Protein AF-A0A382CME0-F1 (afdb_monomer_lite)

Structure (mmCIF, N/CA/C/O backbone):
data_AF-A0A382CME0-F1
#
_entry.id   AF-A0A382CME0-F1
#
loop_
_atom_site.group_PDB
_atom_site.id
_atom_site.type_symbol
_atom_site.label_atom_id
_atom_site.label_alt_id
_atom_site.label_comp_id
_atom_site.label_asym_id
_atom_site.label_entity_id
_atom_site.label_seq_id
_atom_site.pdbx_PDB_ins_code
_atom_site.Cartn_x
_atom_site.Cartn_y
_atom_site.Cartn_z
_atom_site.occupancy
_atom_site.B_iso_or_equiv
_atom_site.auth_seq_id
_atom_site.auth_comp_id
_atom_site.auth_asym_id
_atom_site.auth_atom_id
_atom_site.pdbx_PDB_model_num
ATOM 1 N N . VAL A 1 1 ? -22.284 -17.629 37.250 1.00 84.31 1 VAL A N 1
ATOM 2 C CA . VAL A 1 1 ? -23.117 -17.947 36.065 1.00 84.31 1 VAL A CA 1
ATOM 3 C C . VAL A 1 1 ? -22.317 -17.574 34.826 1.00 84.31 1 VAL A C 1
ATOM 5 O O . VAL A 1 1 ? -21.677 -16.530 34.859 1.00 84.31 1 VAL A O 1
ATOM 8 N N . THR A 1 2 ? -22.292 -18.431 33.805 1.00 92.31 2 THR A N 1
ATOM 9 C CA . THR A 1 2 ? -21.635 -18.191 32.502 1.00 92.31 2 THR A CA 1
ATOM 10 C C . THR A 1 2 ? -22.686 -18.148 31.391 1.00 92.31 2 THR A C 1
ATOM 12 O O . THR A 1 2 ? -23.831 -18.530 31.635 1.00 92.31 2 THR A O 1
ATOM 15 N N . ASP A 1 3 ? -22.313 -17.759 30.168 1.00 92.69 3 ASP A N 1
ATOM 16 C CA . ASP A 1 3 ? -23.224 -17.777 29.009 1.00 92.69 3 ASP A CA 1
ATOM 17 C C . ASP A 1 3 ? -23.844 -19.161 28.769 1.00 92.69 3 ASP A C 1
ATOM 19 O O . ASP A 1 3 ? -25.028 -19.277 28.460 1.00 92.69 3 ASP A O 1
ATOM 23 N N . THR A 1 4 ? -23.072 -20.232 28.983 1.00 92.31 4 THR A N 1
ATOM 24 C CA . THR A 1 4 ? -23.593 -21.604 28.928 1.00 92.31 4 THR A CA 1
ATOM 25 C C . THR A 1 4 ? -24.630 -21.848 30.022 1.00 92.31 4 THR A C 1
ATOM 27 O O . THR A 1 4 ? -25.698 -22.376 29.733 1.00 92.31 4 THR A O 1
ATOM 30 N N . GLY A 1 5 ? -24.364 -21.408 31.256 1.00 92.81 5 GLY A N 1
ATOM 31 C CA . GLY A 1 5 ? -25.321 -21.533 32.360 1.00 92.81 5 GLY A CA 1
ATOM 32 C C . GLY A 1 5 ? -26.600 -20.709 32.161 1.00 92.81 5 GLY A C 1
ATOM 33 O O . GLY A 1 5 ? -27.658 -21.090 32.654 1.00 92.81 5 GLY A O 1
ATOM 34 N N . LEU A 1 6 ? -26.548 -19.608 31.402 1.00 95.56 6 LEU A N 1
ATOM 35 C CA . LEU A 1 6 ? -27.740 -18.826 31.059 1.00 95.56 6 LEU A CA 1
ATOM 36 C C . LEU A 1 6 ? -28.712 -19.584 30.149 1.00 95.56 6 LEU A C 1
ATOM 38 O O . LEU A 1 6 ? -29.913 -19.352 30.253 1.00 95.56 6 LEU A O 1
ATOM 42 N N . LYS A 1 7 ? -28.227 -20.521 29.322 1.00 93.25 7 LYS A N 1
ATOM 43 C CA . LYS A 1 7 ? -29.098 -21.391 28.511 1.00 93.25 7 LYS A CA 1
ATOM 44 C C . LYS A 1 7 ? -29.994 -22.257 29.386 1.00 93.25 7 LYS A C 1
ATOM 46 O O . LYS A 1 7 ? -31.173 -22.406 29.098 1.00 93.25 7 LYS A O 1
ATOM 51 N N . GLU A 1 8 ? -29.440 -22.796 30.467 1.00 94.12 8 GLU A N 1
ATOM 52 C CA . GLU A 1 8 ? -30.195 -23.607 31.424 1.00 94.12 8 GLU A CA 1
ATOM 53 C C . GLU A 1 8 ? -31.176 -22.738 32.221 1.00 94.12 8 GLU A C 1
ATOM 55 O O . GLU A 1 8 ? -32.337 -23.102 32.390 1.00 94.12 8 GLU A O 1
ATOM 60 N N . LEU A 1 9 ? -30.748 -21.544 32.648 1.00 92.44 9 LEU A N 1
ATOM 61 C CA . LEU A 1 9 ? -31.624 -20.603 33.353 1.00 92.44 9 LEU A CA 1
ATOM 62 C C . LEU A 1 9 ? -32.781 -20.101 32.479 1.00 92.44 9 LEU A C 1
ATOM 64 O O . LEU A 1 9 ? -33.859 -19.831 33.007 1.00 92.44 9 LEU A O 1
ATOM 68 N N . ALA A 1 10 ? -32.593 -19.992 31.161 1.00 91.88 10 ALA A N 1
ATOM 69 C CA . ALA A 1 10 ? -33.636 -19.565 30.226 1.00 91.88 10 ALA A CA 1
ATOM 70 C C . ALA A 1 10 ? -34.830 -20.537 30.160 1.00 91.88 10 ALA A C 1
ATOM 72 O O . ALA A 1 10 ? -35.900 -20.171 29.663 1.00 91.88 10 ALA A O 1
ATOM 73 N N . GLU A 1 11 ? -34.694 -21.754 30.693 1.00 93.75 11 GLU A N 1
ATOM 74 C CA . GLU A 1 11 ? -35.798 -22.708 30.828 1.00 93.75 11 GLU A CA 1
ATOM 75 C C . GLU A 1 11 ? -36.738 -22.392 31.999 1.00 93.75 11 GLU A C 1
ATOM 77 O O . GLU A 1 11 ? -37.867 -22.883 32.042 1.00 93.75 11 GLU A O 1
ATOM 82 N N . LEU A 1 12 ? -36.356 -21.482 32.899 1.00 93.31 12 LEU A N 1
ATOM 83 C CA . LEU A 1 12 ? -37.220 -20.981 33.965 1.00 93.31 12 LEU A CA 1
ATOM 84 C C . LEU A 1 12 ? -38.213 -19.942 33.415 1.00 93.31 12 LEU A C 1
ATOM 86 O O . LEU A 1 12 ? -38.122 -18.751 33.699 1.00 93.31 12 LEU A O 1
ATOM 90 N N . LYS A 1 13 ? -39.206 -20.395 32.637 1.00 88.38 13 LYS A N 1
ATOM 91 C CA . LYS A 1 13 ? -40.174 -19.535 31.913 1.00 88.38 13 LYS A CA 1
ATOM 92 C C . LYS A 1 13 ? -41.041 -18.629 32.805 1.00 88.38 13 LYS A C 1
ATOM 94 O O . LYS A 1 13 ? -41.758 -17.773 32.295 1.00 88.38 13 LYS A O 1
ATOM 99 N N . GLN A 1 14 ? -41.014 -18.836 34.122 1.00 94.31 14 GLN A N 1
ATOM 100 C CA . GLN A 1 14 ? -41.740 -18.031 35.111 1.00 94.31 14 GLN A CA 1
ATOM 101 C C . GLN A 1 14 ? -40.842 -17.041 35.869 1.00 94.31 14 GLN A C 1
ATOM 103 O O . GLN A 1 14 ? -41.303 -16.413 36.814 1.00 94.31 14 GLN A O 1
ATOM 108 N N . LEU A 1 15 ? -39.561 -16.921 35.507 1.00 96.69 15 LEU A N 1
ATOM 109 C CA . LEU A 1 15 ? -38.631 -16.045 36.209 1.00 96.69 15 LEU A CA 1
ATOM 110 C C . LEU A 1 15 ? -38.945 -14.570 35.917 1.00 96.69 15 LEU A C 1
ATOM 112 O O . LEU A 1 15 ? -38.869 -14.125 34.774 1.00 96.69 15 LEU A O 1
ATOM 116 N N . GLU A 1 16 ? -39.264 -13.817 36.968 1.00 97.38 16 GLU A N 1
ATOM 117 C CA . GLU A 1 16 ? -39.581 -12.383 36.885 1.00 97.38 16 GLU A CA 1
ATOM 118 C C . GLU A 1 16 ? -38.391 -11.494 37.273 1.00 97.38 16 GLU A C 1
ATOM 120 O O . GLU A 1 16 ? -38.270 -10.366 36.799 1.00 97.38 16 GLU A O 1
ATOM 125 N N . SER A 1 17 ? -37.468 -12.011 38.092 1.00 97.62 17 SER A N 1
ATOM 126 C CA . SER A 1 17 ? -36.303 -11.271 38.577 1.00 97.62 17 SER A CA 1
ATOM 127 C C . SER A 1 17 ? -35.024 -12.092 38.465 1.00 97.62 17 SER A C 1
ATOM 129 O O . SER A 1 17 ? -34.963 -13.229 38.935 1.00 97.62 17 SER A O 1
ATOM 131 N N . LEU A 1 18 ? -33.991 -11.503 37.859 1.00 97.69 18 LEU A N 1
ATOM 132 C CA . LEU A 1 18 ? -32.687 -12.122 37.657 1.00 97.69 18 LEU A CA 1
ATOM 133 C C . LEU A 1 18 ? -31.565 -11.133 37.978 1.00 97.69 18 LEU A C 1
ATOM 135 O O . LEU A 1 18 ? -31.494 -10.023 37.451 1.00 97.69 18 LEU A O 1
ATOM 139 N N . SER A 1 19 ? -30.642 -11.571 38.828 1.00 97.06 19 SER A N 1
ATOM 140 C CA . SER A 1 19 ? -29.440 -10.830 39.193 1.00 97.06 19 SER A CA 1
ATOM 141 C C . SER A 1 19 ? -28.208 -11.586 38.714 1.00 97.06 19 SER A C 1
ATOM 143 O O . SER A 1 19 ? -27.926 -12.684 39.188 1.00 97.06 19 SER A O 1
ATOM 145 N N . LEU A 1 20 ? -27.449 -10.966 37.813 1.00 96.75 20 LEU A N 1
ATOM 146 C CA . LEU A 1 20 ? -26.198 -11.480 37.252 1.00 96.75 20 LEU A CA 1
ATOM 147 C C . LEU A 1 20 ? -24.999 -10.638 37.699 1.00 96.75 20 LEU A C 1
ATOM 149 O O . LEU A 1 20 ? -23.976 -10.602 37.019 1.00 96.75 20 LEU A O 1
ATOM 153 N N . LYS A 1 21 ? -25.120 -9.951 38.842 1.00 95.25 21 LYS A N 1
ATOM 154 C CA . LYS A 1 21 ? -24.096 -9.024 39.330 1.00 95.25 21 LYS A CA 1
ATOM 155 C C . LYS A 1 21 ? -22.708 -9.668 39.371 1.00 95.25 21 LYS A C 1
ATOM 157 O O . LYS A 1 21 ? -22.565 -10.777 39.881 1.00 95.25 21 LYS A O 1
ATOM 162 N N . TYR A 1 22 ? -21.704 -8.948 38.874 1.00 93.81 22 TYR A N 1
ATOM 163 C CA . TYR A 1 22 ? -20.299 -9.364 38.847 1.00 93.81 22 TYR A CA 1
ATOM 164 C C . TYR A 1 22 ? -20.047 -10.738 38.207 1.00 93.81 22 TYR A C 1
ATOM 166 O O . TYR A 1 22 ? -19.144 -11.466 38.615 1.00 93.81 22 TYR A O 1
ATOM 174 N N . THR A 1 23 ? -20.839 -11.106 37.200 1.00 95.94 23 THR A N 1
ATOM 175 C CA . THR A 1 23 ? -20.585 -12.314 36.406 1.00 95.94 23 THR A CA 1
ATOM 176 C C . THR A 1 23 ? -19.803 -11.996 35.131 1.00 95.94 23 THR A C 1
ATOM 178 O O . THR A 1 23 ? -19.731 -10.851 34.683 1.00 95.94 23 THR A O 1
ATOM 181 N N . GLU A 1 24 ? -19.205 -13.028 34.538 1.00 92.56 24 GLU A N 1
ATOM 182 C CA . GLU A 1 24 ? -18.412 -12.938 33.304 1.00 92.56 24 GLU A CA 1
ATOM 183 C C . GLU A 1 24 ? -19.244 -13.222 32.045 1.00 92.56 24 GLU A C 1
ATOM 185 O O . GLU A 1 24 ? -18.733 -13.730 31.051 1.00 92.56 24 GLU A O 1
ATOM 190 N N . ILE A 1 25 ? -20.544 -12.937 32.098 1.00 96.44 25 ILE A N 1
ATOM 191 C CA . ILE A 1 25 ? -21.431 -13.094 30.944 1.00 96.44 25 ILE A CA 1
ATOM 192 C C . ILE A 1 25 ? -21.078 -12.081 29.852 1.00 96.44 25 ILE A C 1
ATOM 194 O O . ILE A 1 25 ? -20.655 -10.958 30.146 1.00 96.44 25 ILE A O 1
ATOM 198 N N . THR A 1 26 ? -21.282 -12.470 28.598 1.00 95.94 26 THR A N 1
ATOM 199 C CA . THR A 1 26 ? -21.006 -11.627 27.428 1.00 95.94 26 THR A CA 1
ATOM 200 C C . THR A 1 26 ? -22.294 -11.221 26.714 1.00 95.94 26 THR A C 1
ATOM 202 O O . THR A 1 26 ? -23.394 -11.648 27.076 1.00 95.94 26 THR A O 1
ATOM 205 N N . ASP A 1 27 ? -22.167 -10.420 25.654 1.00 95.31 27 ASP A N 1
ATOM 206 C CA . ASP A 1 27 ? -23.287 -10.063 24.775 1.00 95.31 27 ASP A CA 1
ATOM 207 C C . ASP A 1 27 ? -23.997 -11.309 24.196 1.00 95.31 27 ASP A C 1
ATOM 209 O O . ASP A 1 27 ? -25.197 -11.276 23.919 1.00 95.31 27 ASP A O 1
ATOM 213 N N . ALA A 1 28 ? -23.295 -12.444 24.069 1.00 94.19 28 ALA A N 1
ATOM 214 C CA . ALA A 1 28 ? -23.905 -13.713 23.678 1.00 94.19 28 ALA A CA 1
ATOM 215 C C . ALA A 1 28 ? -24.832 -14.279 24.767 1.00 94.19 28 ALA A C 1
ATOM 217 O O . ALA A 1 28 ? -25.881 -14.834 24.442 1.00 94.19 28 ALA A O 1
ATOM 218 N N . GLY A 1 29 ? -24.494 -14.105 26.046 1.00 95.44 29 GLY A N 1
ATOM 219 C CA . GLY A 1 29 ? -25.344 -14.494 27.171 1.00 95.44 29 GLY A CA 1
ATOM 220 C C . GLY A 1 29 ? -26.656 -13.708 27.227 1.00 95.44 29 GLY A C 1
ATOM 221 O O . GLY A 1 29 ? -27.702 -14.280 27.537 1.00 95.44 29 GLY A O 1
ATOM 222 N N . LEU A 1 30 ? -26.652 -12.424 26.848 1.00 95.56 30 LEU A N 1
ATOM 223 C CA . LEU A 1 30 ? -27.879 -11.613 26.809 1.00 95.56 30 LEU A CA 1
ATOM 224 C C . LEU A 1 30 ? -28.915 -12.122 25.797 1.00 95.56 30 LEU A C 1
ATOM 226 O O . LEU A 1 30 ? -30.112 -11.973 26.041 1.00 95.56 30 LEU A O 1
ATOM 230 N N . LYS A 1 31 ? -28.492 -12.809 24.724 1.00 94.62 31 LYS A N 1
ATOM 231 C CA . LYS A 1 31 ? -29.414 -13.497 23.797 1.00 94.62 31 LYS A CA 1
ATOM 232 C C . LYS A 1 31 ? -30.231 -14.581 24.489 1.00 94.62 31 LYS A C 1
ATOM 234 O O . LYS A 1 31 ? -31.379 -14.817 24.125 1.00 94.62 31 LYS A O 1
ATOM 239 N N . GLU A 1 32 ? -29.645 -15.253 25.474 1.00 95.50 32 GLU A N 1
ATOM 240 C CA . GLU A 1 32 ? -30.326 -16.292 26.245 1.00 95.50 32 GLU A CA 1
ATOM 241 C C . GLU A 1 32 ? -31.259 -15.672 27.291 1.00 95.50 32 GLU A C 1
ATOM 243 O O . GLU A 1 32 ? -32.403 -16.103 27.422 1.00 95.50 32 GLU A O 1
ATOM 248 N N . VAL A 1 33 ? -30.829 -14.594 27.957 1.00 95.25 33 VAL A N 1
ATOM 249 C CA . VAL A 1 33 ? -31.678 -13.829 28.893 1.00 95.25 33 VAL A CA 1
ATOM 250 C C . VAL A 1 33 ? -32.919 -13.265 28.195 1.00 95.25 33 VAL A C 1
ATOM 252 O O . VAL A 1 33 ? -34.010 -13.303 28.761 1.00 95.25 33 VAL A O 1
ATOM 255 N N . ALA A 1 34 ? -32.794 -12.816 26.944 1.00 93.44 34 ALA A N 1
ATOM 256 C CA . ALA A 1 34 ? -33.914 -12.292 26.162 1.00 93.44 34 ALA A CA 1
ATOM 257 C C . ALA A 1 34 ? -35.037 -13.317 25.904 1.00 93.44 34 ALA A C 1
ATOM 259 O O . ALA A 1 34 ? -36.163 -12.920 25.607 1.00 93.44 34 ALA A O 1
ATOM 260 N N . LYS A 1 35 ? -34.771 -14.622 26.068 1.00 93.75 35 LYS A N 1
ATOM 261 C CA . LYS A 1 35 ? -35.784 -15.689 25.966 1.00 93.75 35 LYS A CA 1
ATOM 262 C C . LYS A 1 35 ? -36.674 -15.795 27.213 1.00 93.75 35 LYS A C 1
ATOM 264 O O . LYS A 1 35 ? -37.661 -16.527 27.197 1.00 93.75 35 LYS A O 1
ATOM 269 N N . MET A 1 36 ? -36.341 -15.100 28.303 1.00 94.56 36 MET A N 1
ATOM 270 C CA . MET A 1 36 ? -37.121 -15.089 29.544 1.00 94.56 36 MET A CA 1
ATOM 271 C C . MET A 1 36 ? -38.258 -14.059 29.442 1.00 94.56 36 MET A C 1
ATOM 273 O O . MET A 1 36 ? -38.173 -12.941 29.948 1.00 94.56 36 MET A O 1
ATOM 277 N N . GLU A 1 37 ? -39.346 -14.438 28.771 1.00 92.12 37 GLU A N 1
ATOM 278 C CA . GLU A 1 37 ? -40.458 -13.541 28.404 1.00 92.12 37 GLU A CA 1
ATOM 279 C C . GLU A 1 37 ? -41.199 -12.901 29.591 1.00 92.12 37 GLU A C 1
ATOM 281 O O . GLU A 1 37 ? -41.869 -11.885 29.422 1.00 92.12 37 GLU A O 1
ATOM 286 N N . LYS A 1 38 ? -41.071 -13.462 30.800 1.00 96.31 38 LYS A N 1
ATOM 287 C CA . LYS A 1 38 ? -41.667 -12.910 32.027 1.00 96.31 38 LYS A CA 1
ATOM 288 C C . LYS A 1 38 ? -40.724 -12.035 32.851 1.00 96.31 38 LYS A C 1
ATOM 290 O O . LYS A 1 38 ? -41.153 -11.479 33.856 1.00 96.31 38 LYS A O 1
ATOM 295 N N . LE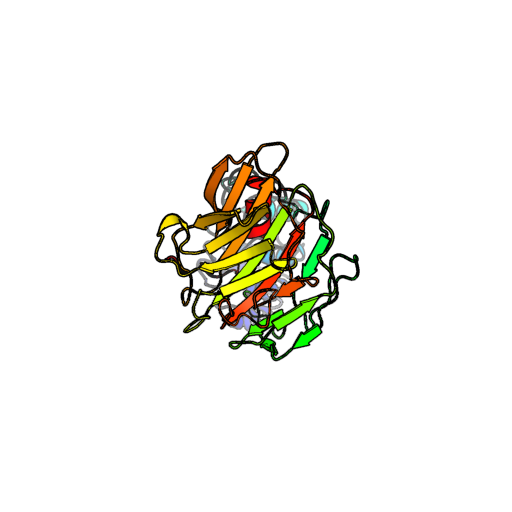U A 1 39 ? -39.467 -11.882 32.437 1.00 97.69 39 LEU A N 1
ATOM 296 C CA . LEU A 1 39 ? -38.471 -11.160 33.219 1.00 97.69 39 LEU A CA 1
ATOM 297 C C . LEU A 1 39 ? -38.757 -9.654 33.239 1.00 97.69 39 LEU A C 1
ATOM 299 O O . LEU A 1 39 ? -38.616 -8.986 32.217 1.00 97.69 39 LEU A O 1
ATOM 303 N N . THR A 1 40 ? -39.113 -9.112 34.402 1.00 97.75 40 THR A N 1
ATOM 304 C CA . THR A 1 40 ? -39.385 -7.681 34.609 1.00 97.75 40 THR A CA 1
ATOM 305 C C . THR A 1 40 ? -38.215 -6.948 35.260 1.00 97.75 40 THR A C 1
ATOM 307 O O . THR A 1 40 ? -38.052 -5.746 35.045 1.00 97.75 40 THR A O 1
ATOM 310 N N . ASN A 1 41 ? -37.372 -7.658 36.016 1.00 98.12 41 ASN A N 1
ATOM 311 C CA . ASN A 1 41 ? -36.253 -7.092 36.764 1.00 98.12 41 ASN A CA 1
ATOM 312 C C . ASN A 1 41 ? -34.945 -7.793 36.388 1.00 98.12 41 ASN A C 1
ATOM 314 O O . ASN A 1 41 ? -34.764 -8.978 36.666 1.00 98.12 41 ASN A O 1
ATOM 318 N N . LEU A 1 42 ? -34.005 -7.048 35.805 1.00 98.06 42 LEU A N 1
ATOM 319 C CA . LEU A 1 42 ? -32.697 -7.570 35.416 1.00 98.06 42 LEU A CA 1
ATOM 320 C C . LEU A 1 42 ? -31.574 -6.702 35.990 1.00 98.06 42 LEU A C 1
ATOM 322 O O . LEU A 1 42 ? -31.508 -5.503 35.736 1.00 98.06 42 LEU A O 1
ATOM 326 N N . SER A 1 43 ? -30.658 -7.304 36.747 1.00 97.56 43 SER A N 1
ATOM 327 C CA . SER A 1 43 ? -29.438 -6.624 37.190 1.00 97.56 43 SER A CA 1
ATOM 328 C C . SER A 1 43 ? -28.203 -7.226 36.533 1.00 97.56 43 SER A C 1
ATOM 330 O O . SER A 1 43 ? -27.892 -8.398 36.736 1.00 97.56 43 SER A O 1
ATOM 332 N N . LEU A 1 44 ? -27.490 -6.393 35.776 1.00 97.25 44 LEU A N 1
ATOM 333 C CA . LEU A 1 44 ? -26.237 -6.692 35.075 1.00 97.25 44 LEU A CA 1
ATOM 334 C C . LEU A 1 44 ? -25.057 -5.927 35.693 1.00 97.25 44 LEU A C 1
ATOM 336 O O . LEU A 1 44 ? -23.997 -5.799 35.080 1.00 97.25 44 LEU A O 1
ATOM 340 N N . TYR A 1 45 ? -25.241 -5.417 36.911 1.00 95.56 45 TYR A N 1
ATOM 341 C CA . TYR A 1 45 ? -24.252 -4.632 37.640 1.00 95.56 45 TYR A CA 1
ATOM 342 C C . TYR A 1 45 ? -22.879 -5.317 37.642 1.00 95.56 45 TYR A C 1
ATOM 344 O O . TYR A 1 45 ? -22.754 -6.466 38.061 1.00 95.56 45 TYR A O 1
ATOM 352 N N . GLY A 1 46 ? -21.838 -4.638 37.174 1.00 91.81 46 GLY A N 1
ATOM 353 C CA . GLY A 1 46 ? -20.477 -5.177 37.179 1.00 91.81 46 GLY A CA 1
ATOM 354 C C . GLY A 1 46 ? -20.200 -6.290 36.159 1.00 91.81 46 GLY A C 1
ATOM 355 O O . GLY A 1 46 ? -19.148 -6.925 36.244 1.00 91.81 46 GLY A O 1
ATOM 356 N N . CYS A 1 47 ? -21.090 -6.537 35.190 1.00 95.44 47 CYS A N 1
ATOM 357 C CA . CYS A 1 47 ? -20.824 -7.442 34.064 1.00 95.44 47 CYS A CA 1
ATOM 358 C C . CYS A 1 47 ? -19.948 -6.738 33.016 1.00 95.44 47 CYS A C 1
ATOM 360 O O . CYS A 1 47 ? -20.428 -6.131 32.057 1.00 95.44 47 CYS A O 1
ATOM 362 N N . LYS A 1 48 ? -18.628 -6.789 33.218 1.00 91.81 48 LYS A N 1
ATOM 363 C CA . LYS A 1 48 ? -17.640 -5.982 32.475 1.00 91.81 48 LYS A CA 1
ATOM 364 C C . LYS A 1 48 ? -17.426 -6.384 31.012 1.00 91.81 48 LYS A C 1
ATOM 366 O O . LYS A 1 48 ? -16.674 -5.705 30.323 1.00 91.81 48 LYS A O 1
ATOM 371 N N . GLN A 1 49 ? -18.029 -7.471 30.543 1.00 91.25 49 GLN A N 1
ATOM 372 C CA . GLN A 1 49 ? -17.923 -7.909 29.145 1.00 91.25 49 GLN A CA 1
ATOM 373 C C . GLN A 1 49 ? -19.144 -7.514 28.300 1.00 91.25 49 GLN A C 1
ATOM 375 O O . GLN A 1 49 ? -19.172 -7.812 27.111 1.00 91.25 49 GLN A O 1
ATOM 380 N N . LEU A 1 50 ? -20.130 -6.832 28.895 1.00 93.88 50 LEU A N 1
ATOM 381 C CA . LEU A 1 50 ? -21.325 -6.369 28.191 1.00 93.88 50 LEU A CA 1
ATOM 382 C C . LEU A 1 50 ? -21.104 -5.013 27.531 1.00 93.88 50 LEU A C 1
ATOM 384 O O . LEU A 1 50 ? -20.669 -4.066 28.197 1.00 93.88 50 LEU A O 1
ATOM 388 N N . THR A 1 51 ? -21.456 -4.920 26.250 1.00 92.88 51 THR A N 1
ATOM 389 C CA . THR A 1 51 ? -21.326 -3.718 25.417 1.00 92.88 51 THR A CA 1
ATOM 390 C C . THR A 1 51 ? -22.676 -3.275 24.845 1.00 92.88 51 THR A C 1
ATOM 392 O O . THR A 1 51 ? -23.708 -3.907 25.077 1.00 92.88 51 THR A O 1
ATOM 395 N N . ASP A 1 52 ? -22.686 -2.185 24.073 1.00 91.31 52 ASP A N 1
ATOM 396 C CA . ASP A 1 52 ? -23.896 -1.714 23.386 1.00 91.31 52 ASP A CA 1
ATOM 397 C C . ASP A 1 52 ? -24.480 -2.774 22.433 1.00 91.31 52 ASP A C 1
ATOM 399 O O . ASP A 1 52 ? -25.696 -2.815 22.254 1.00 91.31 52 ASP A O 1
ATOM 403 N N . ALA A 1 53 ? -23.650 -3.669 21.879 1.00 91.12 53 ALA A N 1
ATOM 404 C CA . ALA A 1 53 ? -24.109 -4.751 21.007 1.00 91.12 53 ALA A CA 1
ATOM 405 C C . ALA A 1 53 ? -25.013 -5.750 21.751 1.00 91.12 53 ALA A C 1
ATOM 407 O O . ALA A 1 53 ? -26.012 -6.217 21.207 1.00 91.12 53 ALA A O 1
ATOM 408 N N . GLY A 1 54 ? -24.717 -6.043 23.021 1.00 90.50 54 GLY A N 1
ATOM 409 C CA . GLY A 1 54 ? -25.560 -6.904 23.851 1.00 90.50 54 GLY A CA 1
ATOM 410 C C . GLY A 1 54 ? -26.931 -6.299 24.156 1.00 90.50 54 GLY A C 1
ATOM 411 O O . GLY A 1 54 ? -27.902 -7.031 24.359 1.00 90.50 54 GLY A O 1
ATOM 412 N N . LEU A 1 55 ? -27.050 -4.967 24.143 1.00 94.06 55 LEU A N 1
ATOM 413 C CA . LEU A 1 55 ? -28.315 -4.287 24.419 1.00 94.06 55 LEU A CA 1
ATOM 414 C C . LEU A 1 55 ? -29.338 -4.417 23.291 1.00 94.06 55 LEU A C 1
ATOM 416 O O . LEU A 1 55 ? -30.528 -4.256 23.566 1.00 94.06 55 LEU A O 1
ATOM 420 N N . GLU A 1 56 ? -28.928 -4.746 22.062 1.00 90.75 56 GLU A N 1
ATOM 421 C CA . GLU A 1 56 ? -29.853 -4.963 20.941 1.00 90.75 56 GLU A CA 1
ATOM 422 C C . GLU A 1 56 ? -30.918 -6.013 21.279 1.00 90.75 56 GLU A C 1
ATOM 424 O O . GLU A 1 56 ? -32.099 -5.840 20.973 1.00 90.75 56 GLU A O 1
ATOM 429 N N . GLU A 1 57 ? -30.526 -7.069 21.987 1.00 90.19 57 GLU A N 1
ATOM 430 C CA . GLU A 1 57 ? -31.431 -8.127 22.436 1.00 90.19 57 GLU A CA 1
ATOM 431 C C . GLU A 1 57 ? -32.330 -7.664 23.583 1.00 90.19 57 GLU A C 1
ATOM 433 O O . GLU A 1 57 ? -33.532 -7.931 23.584 1.00 90.19 57 GLU A O 1
ATOM 438 N N . VAL A 1 58 ? -31.780 -6.881 24.514 1.00 93.44 58 VAL A N 1
ATOM 439 C CA . VAL A 1 58 ? -32.536 -6.308 25.636 1.00 93.44 58 VAL A CA 1
ATOM 440 C C . VAL A 1 58 ? -33.642 -5.379 25.129 1.00 93.44 58 VAL A C 1
ATOM 442 O O . VAL A 1 58 ? -34.728 -5.355 25.704 1.00 93.44 58 VAL A O 1
ATOM 445 N N . THR A 1 59 ? -33.445 -4.688 23.995 1.00 92.06 59 THR A N 1
ATOM 446 C CA . THR A 1 59 ? -34.502 -3.853 23.393 1.00 92.06 59 THR A CA 1
ATOM 447 C C . THR A 1 59 ? -35.775 -4.633 23.042 1.00 92.06 59 THR A C 1
ATOM 449 O O . THR A 1 59 ? -36.845 -4.025 22.928 1.00 92.06 59 THR A O 1
ATOM 452 N N . LYS A 1 60 ? -35.693 -5.960 22.877 1.00 91.06 60 LYS A N 1
ATOM 453 C CA . LYS A 1 60 ? -36.831 -6.838 22.561 1.00 91.06 60 LYS A CA 1
ATOM 454 C C . LYS A 1 60 ? -37.656 -7.188 23.805 1.00 91.06 60 LYS A C 1
ATOM 456 O O . LYS A 1 60 ? -38.828 -7.527 23.675 1.00 91.06 60 LYS A O 1
ATOM 461 N N . MET A 1 61 ? -37.091 -7.032 25.003 1.00 94.50 61 MET A N 1
ATOM 462 C CA . MET A 1 61 ? -37.723 -7.365 26.284 1.00 94.50 61 MET A CA 1
ATOM 463 C C . MET A 1 61 ? -38.647 -6.233 26.766 1.00 94.50 61 MET A C 1
ATOM 465 O O . MET A 1 61 ? -38.372 -5.543 27.748 1.00 94.50 61 MET A O 1
ATOM 469 N N . LYS A 1 62 ? -39.756 -6.006 26.050 1.00 92.81 62 LYS A N 1
ATOM 470 C CA . LYS A 1 62 ? -40.695 -4.889 26.294 1.00 92.81 62 LYS A CA 1
ATOM 471 C C . LYS A 1 62 ? -41.371 -4.905 27.671 1.00 92.81 62 LYS A C 1
ATOM 473 O O . LYS A 1 62 ? -41.943 -3.894 28.072 1.00 92.81 62 LYS A O 1
ATOM 478 N N . GLN A 1 63 ? -41.309 -6.033 28.368 1.00 94.69 63 GLN A N 1
ATOM 479 C CA . GLN A 1 63 ? -41.835 -6.244 29.711 1.00 94.69 63 GLN A CA 1
ATOM 480 C C . GLN A 1 63 ? -40.902 -5.754 30.833 1.00 94.69 63 GLN A C 1
ATOM 482 O O . GLN A 1 63 ? -41.354 -5.639 31.970 1.00 94.69 63 GLN A O 1
ATOM 487 N N . LEU A 1 64 ? -39.622 -5.466 30.547 1.00 97.19 64 LEU A N 1
ATOM 488 C CA . LEU A 1 64 ? -38.673 -5.012 31.568 1.00 97.19 64 LEU A CA 1
ATOM 489 C C . LEU A 1 64 ? -39.121 -3.682 32.185 1.00 97.19 64 LEU A C 1
ATOM 491 O O . LEU A 1 64 ? -39.305 -2.680 31.493 1.00 97.19 64 LEU A O 1
ATOM 495 N N . THR A 1 65 ? -39.226 -3.659 33.511 1.00 97.31 65 THR A N 1
ATOM 496 C CA . THR A 1 65 ? -39.551 -2.469 34.308 1.00 97.31 65 THR A CA 1
ATOM 497 C C . THR A 1 65 ? -38.338 -1.941 35.063 1.00 97.31 65 THR A C 1
ATOM 499 O O . THR A 1 65 ? -38.307 -0.758 35.398 1.00 97.31 65 THR A O 1
ATOM 502 N N . TYR A 1 66 ? -37.318 -2.773 35.285 1.00 97.94 66 TYR A N 1
ATOM 503 C CA . TYR A 1 66 ? -36.064 -2.380 35.920 1.00 97.94 66 TYR A CA 1
ATOM 504 C C . TYR A 1 66 ? -34.862 -3.047 35.252 1.00 97.94 66 TYR A C 1
ATOM 506 O O . TYR A 1 66 ? -34.833 -4.271 35.089 1.00 97.94 66 TYR A O 1
ATOM 514 N N . LEU A 1 67 ? -33.850 -2.238 34.933 1.00 97.62 67 LEU A N 1
ATOM 515 C CA . LEU A 1 67 ? -32.585 -2.699 34.378 1.00 97.62 67 LEU A CA 1
ATOM 516 C C . LEU A 1 67 ? -31.408 -1.959 35.019 1.00 97.62 67 LEU A C 1
ATOM 518 O O . LEU A 1 67 ? -31.329 -0.737 34.931 1.00 97.62 67 LEU A O 1
ATOM 522 N N . ASP A 1 68 ? -30.470 -2.698 35.608 1.00 97.00 68 ASP A N 1
ATOM 523 C CA . ASP A 1 68 ? -29.241 -2.136 36.182 1.00 97.00 68 ASP A CA 1
ATOM 524 C C . ASP A 1 68 ? -28.017 -2.481 35.325 1.00 97.00 68 ASP A C 1
ATOM 526 O O . ASP A 1 68 ? -27.659 -3.650 35.190 1.00 97.00 68 ASP A O 1
ATOM 530 N N . LEU A 1 69 ? -27.386 -1.455 34.754 1.00 95.75 69 LEU A N 1
ATOM 531 C CA . LEU A 1 69 ? -26.227 -1.519 33.853 1.00 95.75 69 LEU A CA 1
ATOM 532 C C . LEU A 1 69 ? -24.973 -0.877 34.461 1.00 95.75 69 LEU A C 1
ATOM 534 O O . LEU A 1 69 ? -24.002 -0.610 33.747 1.00 95.75 69 LEU A O 1
ATOM 538 N N . TYR A 1 70 ? -24.981 -0.555 35.754 1.00 92.19 70 TYR A N 1
ATOM 539 C CA . TYR A 1 70 ? -23.831 0.080 36.393 1.00 92.19 70 TYR A CA 1
ATOM 540 C C . TYR A 1 70 ? -22.577 -0.814 36.298 1.00 92.19 70 TYR A C 1
ATOM 542 O O . TYR A 1 70 ? -22.670 -2.039 36.326 1.00 92.19 70 TYR A O 1
ATOM 550 N N . GLU A 1 71 ? -21.389 -0.214 36.183 1.00 89.25 71 GLU A N 1
ATOM 551 C CA . GLU A 1 71 ? -20.113 -0.946 36.040 1.00 89.25 71 GLU A CA 1
ATOM 552 C C . GLU A 1 71 ? -20.032 -1.930 34.842 1.00 89.25 71 GLU A C 1
ATOM 554 O O . GLU A 1 71 ? -19.211 -2.849 34.842 1.00 89.25 71 GLU A O 1
ATOM 559 N N . THR A 1 72 ? -20.826 -1.717 33.788 1.00 92.44 72 THR A N 1
ATOM 560 C CA . THR A 1 72 ? -20.679 -2.403 32.485 1.00 92.44 72 THR A CA 1
ATOM 561 C C . THR A 1 72 ? -19.824 -1.579 31.501 1.00 92.44 72 THR A C 1
ATOM 563 O O . THR A 1 72 ? -19.325 -0.499 31.843 1.00 92.44 72 THR A O 1
ATOM 566 N N . GLN A 1 73 ? -19.620 -2.072 30.269 1.00 89.94 73 GLN A N 1
ATOM 567 C CA . GLN A 1 73 ? -18.956 -1.316 29.189 1.00 89.94 73 GLN A CA 1
ATOM 568 C C . GLN A 1 73 ? -19.948 -0.577 28.281 1.00 89.94 73 GLN A C 1
ATOM 570 O O . GLN A 1 73 ? -19.529 0.005 27.282 1.00 89.94 73 GLN A O 1
ATOM 575 N N . VAL A 1 74 ? -21.237 -0.580 28.629 1.00 89.12 74 VAL A N 1
ATOM 576 C CA . VAL A 1 74 ? -22.290 0.133 27.903 1.00 89.12 74 VAL A CA 1
ATOM 577 C C . VAL A 1 74 ? -22.021 1.643 27.903 1.00 89.12 74 VAL A C 1
ATOM 579 O O . VAL A 1 74 ? -21.644 2.243 28.921 1.00 89.12 74 VAL A O 1
ATOM 582 N N . THR A 1 75 ? -22.235 2.266 26.747 1.00 89.38 75 THR A N 1
ATOM 583 C CA . THR A 1 75 ? -22.024 3.696 26.528 1.00 89.38 75 THR A CA 1
ATOM 584 C C . THR A 1 75 ? -23.306 4.507 26.724 1.00 89.38 75 THR A C 1
ATOM 586 O O . THR A 1 75 ? -24.420 3.987 26.793 1.00 89.38 75 THR A O 1
ATOM 589 N N . GLU A 1 76 ? -23.159 5.831 26.779 1.00 87.12 76 GLU A N 1
ATOM 590 C CA . GLU A 1 76 ? -24.294 6.760 26.821 1.00 87.12 76 GLU A CA 1
ATOM 591 C C . GLU A 1 76 ? -25.211 6.625 25.590 1.00 87.12 76 GLU A C 1
ATOM 593 O O . GLU A 1 76 ? -26.431 6.763 25.710 1.00 87.12 76 GLU A O 1
ATOM 598 N N . ALA A 1 77 ? -24.650 6.298 24.419 1.00 83.69 77 ALA A N 1
ATOM 599 C CA . ALA A 1 77 ? -25.424 6.079 23.199 1.00 83.69 77 ALA A CA 1
ATOM 600 C C . ALA A 1 77 ? -26.289 4.814 23.309 1.00 83.69 77 ALA A C 1
ATOM 602 O O . ALA A 1 77 ? -27.486 4.873 23.016 1.00 83.69 77 ALA A O 1
ATOM 603 N N . GLY A 1 78 ? -25.716 3.714 23.813 1.00 89.19 78 GLY A N 1
ATOM 604 C CA . GLY A 1 78 ? -26.443 2.474 24.088 1.00 89.19 78 GLY A CA 1
ATOM 605 C C . GLY A 1 78 ? -27.610 2.687 25.054 1.00 89.19 78 GLY A C 1
ATOM 606 O O . GLY A 1 78 ? -28.745 2.327 24.741 1.00 89.19 78 GLY A O 1
ATOM 607 N N . VAL A 1 79 ? -27.374 3.370 26.183 1.00 91.44 79 VAL A N 1
ATOM 608 C CA . VAL A 1 79 ? -28.437 3.705 27.155 1.00 91.44 79 VAL A CA 1
ATOM 609 C C . VAL A 1 79 ? -29.511 4.605 26.537 1.00 91.44 79 VAL A C 1
ATOM 611 O O . VAL A 1 79 ? -30.700 4.388 26.768 1.00 91.44 79 VAL A O 1
ATOM 614 N N . THR A 1 80 ? -29.124 5.591 25.724 1.00 87.94 80 THR A N 1
ATOM 615 C CA . THR A 1 80 ? -30.071 6.500 25.054 1.00 87.94 80 THR A CA 1
ATOM 616 C C . THR A 1 80 ? -30.965 5.762 24.058 1.00 87.94 80 THR A C 1
ATOM 618 O O . THR A 1 80 ? -32.158 6.044 23.954 1.00 87.94 80 THR A O 1
ATOM 621 N N . GLN A 1 81 ? -30.415 4.809 23.308 1.00 89.44 81 GLN A N 1
ATOM 622 C CA . GLN A 1 81 ? -31.210 3.984 22.402 1.00 89.44 81 GLN A CA 1
ATOM 623 C C . GLN A 1 81 ? -32.133 3.035 23.178 1.00 89.44 81 GLN A C 1
ATOM 625 O O . GLN A 1 81 ? -33.296 2.836 22.809 1.00 89.44 81 GLN A O 1
ATOM 630 N N . LEU A 1 82 ? -31.640 2.479 24.284 1.00 91.62 82 LEU A N 1
ATOM 631 C CA . LEU A 1 82 ? -32.415 1.593 25.137 1.00 91.62 82 LEU A CA 1
ATOM 632 C C . LEU A 1 82 ? -33.593 2.323 25.799 1.00 91.62 82 LEU A C 1
ATOM 634 O O . LEU A 1 82 ? -34.709 1.814 25.779 1.00 91.62 82 LEU A O 1
ATOM 638 N N . SER A 1 83 ? -33.398 3.551 26.286 1.00 91.19 83 SER A N 1
ATOM 639 C CA . SER A 1 83 ? -34.476 4.353 26.884 1.00 91.19 83 SER A CA 1
ATOM 640 C C . SER A 1 83 ? -35.562 4.736 25.875 1.00 91.19 83 SER A C 1
ATOM 642 O O . SER A 1 83 ? -36.745 4.733 26.212 1.00 91.19 83 SER A O 1
ATOM 644 N N . LYS A 1 84 ? -35.198 4.978 24.607 1.00 89.81 84 LYS A N 1
ATOM 645 C CA . LYS A 1 84 ? -36.170 5.188 23.519 1.00 89.81 84 LYS A CA 1
ATOM 646 C C . LYS A 1 84 ? -37.001 3.941 23.227 1.00 89.81 84 LYS A C 1
ATOM 648 O O . LYS A 1 84 ? -38.185 4.047 22.916 1.00 89.81 84 LYS A O 1
ATOM 653 N N . THR A 1 85 ? -36.383 2.763 23.281 1.00 91.81 85 THR A N 1
ATOM 654 C CA . THR A 1 85 ? -37.031 1.495 22.908 1.00 91.81 85 THR A CA 1
ATOM 655 C C . THR A 1 85 ? -37.779 0.830 24.064 1.00 91.81 85 THR A C 1
ATOM 657 O O . THR A 1 85 ? -38.707 0.057 23.805 1.00 91.81 85 THR A O 1
ATOM 660 N N . LEU A 1 86 ? -37.418 1.151 25.310 1.00 93.25 86 LEU A N 1
ATOM 661 C CA . LEU A 1 86 ? -38.036 0.689 26.555 1.00 93.25 86 LEU A CA 1
ATOM 662 C C . LEU A 1 86 ? -38.435 1.883 27.450 1.00 93.25 86 LEU A C 1
ATOM 664 O O . LEU A 1 86 ? -37.939 2.012 28.569 1.00 93.25 86 LEU A O 1
ATOM 668 N N . PRO A 1 87 ? -39.364 2.755 27.014 1.00 91.12 87 PRO A N 1
ATOM 669 C CA . PRO A 1 87 ? -39.675 4.011 27.712 1.00 91.12 87 PRO A CA 1
ATOM 670 C C . PRO A 1 87 ? -40.316 3.833 29.099 1.00 91.12 87 PRO A C 1
ATOM 672 O O . PRO A 1 87 ? -40.427 4.795 29.853 1.00 91.12 87 PRO A O 1
ATOM 675 N N . LYS A 1 88 ? -40.770 2.618 29.433 1.00 92.25 88 LYS A N 1
ATOM 676 C CA . LYS A 1 88 ? -41.349 2.266 30.741 1.00 92.25 88 LYS A CA 1
ATOM 677 C C . LYS A 1 88 ? -40.346 1.590 31.685 1.00 92.25 88 LYS A C 1
ATOM 679 O O . LYS A 1 88 ? -40.695 1.320 32.830 1.00 92.25 88 LYS A O 1
ATOM 684 N N . CYS A 1 89 ? -39.139 1.286 31.209 1.00 95.62 89 CYS A N 1
ATOM 685 C CA . CYS A 1 89 ? -38.109 0.631 32.002 1.00 95.62 89 CYS A CA 1
ATOM 686 C C . CYS A 1 89 ? -37.315 1.675 32.791 1.00 95.62 89 CYS A C 1
ATOM 688 O O . CYS A 1 89 ? -36.792 2.634 32.223 1.00 95.62 89 CYS A O 1
ATOM 690 N N . ASN A 1 90 ? -37.198 1.480 34.102 1.00 95.25 90 ASN A N 1
ATOM 691 C CA . ASN A 1 90 ? -36.288 2.248 34.935 1.00 95.25 90 ASN A CA 1
ATOM 692 C C . ASN A 1 90 ? -34.858 1.729 34.722 1.00 95.25 90 ASN A C 1
ATOM 694 O O . ASN A 1 90 ? -34.471 0.698 35.278 1.00 95.25 90 ASN A O 1
ATOM 698 N N . ILE A 1 91 ? -34.101 2.431 33.876 1.00 95.62 91 ILE A N 1
ATOM 699 C CA . ILE A 1 91 ? -32.724 2.079 33.523 1.00 95.62 91 ILE A CA 1
ATOM 700 C C . ILE A 1 91 ? -31.769 2.782 34.488 1.00 95.62 91 ILE A C 1
ATOM 702 O O . ILE A 1 91 ? -31.518 3.983 34.384 1.00 95.62 91 ILE A O 1
ATOM 706 N N . HIS A 1 92 ? -31.200 2.014 35.411 1.00 93.62 92 HIS A N 1
ATOM 707 C CA . HIS A 1 92 ? -30.152 2.467 36.309 1.00 93.62 92 HIS A CA 1
ATOM 708 C C . HIS A 1 92 ? -28.790 2.225 35.653 1.00 93.62 92 HIS A C 1
ATOM 710 O O . HIS A 1 92 ? -28.414 1.094 35.359 1.00 93.62 92 HIS A O 1
ATOM 716 N N . SER A 1 93 ? -28.042 3.288 35.365 1.00 88.69 93 SER A N 1
ATOM 717 C CA . SER A 1 93 ? -26.750 3.177 34.686 1.00 88.69 93 SER A CA 1
ATOM 718 C C . SER A 1 93 ? -25.812 4.305 35.103 1.00 88.69 93 SER A C 1
ATOM 720 O O . SER A 1 93 ? -26.249 5.406 35.427 1.00 88.69 93 SER A O 1
ATOM 722 N N . HIS A 1 94 ? -24.509 4.032 35.069 1.00 81.44 94 HIS A N 1
ATOM 723 C CA . HIS A 1 94 ? -23.470 5.059 35.076 1.00 81.44 94 HIS A CA 1
ATOM 724 C C . HIS A 1 94 ? -22.657 4.872 33.802 1.00 81.44 94 HIS A C 1
ATOM 726 O O . HIS A 1 94 ? -21.565 4.293 33.847 1.00 81.44 94 HIS A O 1
ATOM 732 N N . PRO A 1 95 ? -23.240 5.260 32.651 1.00 67.19 95 PRO A N 1
ATOM 733 C CA . PRO A 1 95 ? -22.674 4.949 31.355 1.00 67.19 95 PRO A CA 1
ATOM 734 C C . PRO A 1 95 ? -21.256 5.486 31.306 1.00 67.19 95 PRO A C 1
ATOM 736 O O . PRO A 1 95 ? -20.963 6.585 31.798 1.00 67.19 95 PRO A O 1
ATOM 739 N N . LYS A 1 96 ? -20.353 4.706 30.715 1.00 63.66 96 LYS A N 1
ATOM 740 C CA . LYS A 1 96 ? -19.026 5.235 30.443 1.00 63.66 96 LYS A CA 1
ATOM 741 C C . LYS A 1 96 ? -19.220 6.406 29.493 1.00 63.66 96 LYS A C 1
ATOM 743 O O . LYS A 1 96 ? -19.651 6.214 28.356 1.00 63.66 96 LYS A O 1
ATOM 748 N N . LYS A 1 97 ? -18.911 7.621 29.965 1.00 47.66 97 LYS A N 1
ATOM 749 C CA . LYS A 1 97 ? -18.697 8.752 29.067 1.00 47.66 97 LYS A CA 1
ATOM 750 C C . LYS A 1 97 ? -17.644 8.273 28.093 1.00 47.66 97 LYS A C 1
ATOM 752 O O . LYS A 1 97 ? -16.496 8.049 28.484 1.00 47.66 97 LYS A O 1
ATOM 757 N N . MET A 1 98 ? -18.039 8.089 26.840 1.00 40.25 98 MET A N 1
ATOM 758 C CA . MET A 1 98 ? -17.058 8.065 25.780 1.00 40.25 98 MET A CA 1
ATOM 759 C C . MET A 1 98 ? -16.368 9.416 25.899 1.00 40.25 98 MET A C 1
ATOM 761 O O . MET A 1 98 ? -16.953 10.453 25.585 1.00 40.25 98 MET A O 1
ATOM 765 N N . VAL A 1 99 ? -15.141 9.432 26.426 1.00 35.34 99 VAL A N 1
ATOM 766 C CA . VAL A 1 99 ? -14.238 10.526 26.104 1.00 35.34 99 VAL A CA 1
ATOM 767 C C . VAL A 1 99 ? -14.248 10.512 24.591 1.00 35.34 99 VAL A C 1
ATOM 769 O O . VAL A 1 99 ? -13.799 9.534 23.990 1.00 35.34 99 VAL A O 1
ATOM 772 N N . LYS A 1 100 ? -14.876 11.524 23.983 1.00 37.41 100 LYS A N 1
ATOM 773 C CA . LYS A 1 100 ? -14.767 11.748 22.552 1.00 37.41 100 LYS A CA 1
ATOM 774 C C . LYS A 1 100 ? -13.277 11.927 22.311 1.00 37.41 100 LYS A C 1
ATOM 776 O O . LYS A 1 100 ? -12.739 13.019 22.473 1.00 37.41 100 LYS A O 1
ATOM 781 N N . LYS A 1 101 ? -12.601 10.828 21.977 1.00 34.59 101 LYS A N 1
ATOM 782 C CA . LYS A 1 101 ? -11.375 10.861 21.200 1.00 34.59 101 LYS A CA 1
ATOM 783 C C . LYS A 1 101 ? -11.697 11.830 20.057 1.00 34.59 101 LYS A C 1
ATOM 785 O O . LYS A 1 101 ? -12.795 11.698 19.504 1.00 34.59 101 LYS A O 1
ATOM 790 N N . PRO A 1 102 ? -10.877 12.876 19.844 1.00 32.09 102 PRO A N 1
ATOM 791 C CA . PRO A 1 102 ? -11.226 13.991 18.969 1.00 32.09 102 PRO A CA 1
ATOM 792 C C . PRO A 1 102 ? -11.844 13.427 17.702 1.00 32.09 102 PRO A C 1
ATOM 794 O O . PRO A 1 102 ? -11.245 12.527 17.121 1.00 32.09 102 PRO A O 1
ATOM 797 N N . THR A 1 103 ? -13.064 13.883 17.402 1.00 33.19 103 THR A N 1
ATOM 798 C CA . THR A 1 103 ? -13.920 13.477 16.282 1.00 33.19 103 THR A CA 1
ATOM 799 C C . THR A 1 103 ? -13.104 12.788 15.196 1.00 33.19 103 THR A C 1
ATOM 801 O O . THR A 1 103 ? -12.438 13.460 14.410 1.00 33.19 103 THR A O 1
ATOM 804 N N . GLU A 1 104 ? -13.134 11.453 15.168 1.00 40.09 104 GLU A N 1
ATOM 805 C CA . GLU A 1 104 ? -12.873 10.729 13.933 1.00 40.09 104 GLU A CA 1
ATOM 806 C C . GLU A 1 104 ? -14.045 11.146 13.038 1.00 40.09 104 GLU A C 1
ATOM 808 O O . GLU A 1 104 ? -15.133 10.581 13.089 1.00 40.09 104 GLU A O 1
ATOM 813 N N . THR A 1 105 ? -13.857 12.240 12.286 1.00 37.69 105 THR A N 1
ATOM 814 C CA . THR A 1 105 ? -14.453 12.364 10.954 1.00 37.69 105 THR A CA 1
ATOM 815 C C . THR A 1 105 ? -14.435 10.967 10.369 1.00 37.69 105 THR A C 1
ATOM 817 O O . THR A 1 105 ? -13.358 10.371 10.424 1.00 37.69 105 THR A O 1
ATOM 820 N N . GLU A 1 106 ? -15.560 10.439 9.873 1.00 42.62 106 GLU A N 1
ATOM 821 C CA . GLU A 1 106 ? -15.528 9.256 9.009 1.00 42.62 106 GLU A CA 1
ATOM 822 C C . GLU A 1 106 ? -14.395 9.486 8.016 1.00 42.62 106 GLU A C 1
ATOM 824 O O . GLU A 1 106 ? -14.492 10.320 7.112 1.00 42.62 106 GLU A O 1
ATOM 829 N N . THR A 1 107 ? -13.248 8.868 8.286 1.00 51.69 107 THR A N 1
ATOM 830 C CA . THR A 1 107 ? -12.037 9.081 7.520 1.00 51.69 107 THR A CA 1
ATOM 831 C C . THR A 1 107 ? -12.264 8.257 6.282 1.00 51.69 107 THR A C 1
ATOM 833 O O . THR A 1 107 ? -11.901 7.085 6.223 1.00 51.69 107 THR A O 1
ATOM 836 N N . LYS A 1 108 ? -13.004 8.851 5.343 1.00 71.44 108 LYS A N 1
ATOM 837 C CA . LYS A 1 108 ? -13.328 8.244 4.070 1.00 71.44 108 LYS A CA 1
ATOM 838 C C . LYS A 1 108 ? -12.004 7.856 3.436 1.00 71.44 108 LYS A C 1
ATOM 840 O O . LYS A 1 108 ? -11.122 8.701 3.272 1.00 71.44 108 LYS A O 1
ATOM 845 N N . VAL A 1 109 ? -11.865 6.569 3.135 1.00 83.25 109 VAL A N 1
ATOM 846 C CA . VAL A 1 109 ? -10.708 6.061 2.404 1.00 83.25 109 VAL A CA 1
ATOM 847 C C . VAL A 1 109 ? -10.597 6.883 1.118 1.00 83.25 109 VAL A C 1
ATOM 849 O O . VAL A 1 109 ? -11.602 6.992 0.406 1.00 83.25 109 VAL A O 1
ATOM 852 N N . PRO A 1 110 ? -9.442 7.512 0.842 1.00 89.06 110 PRO A N 1
ATOM 853 C CA . PRO A 1 110 ? -9.280 8.310 -0.365 1.00 89.06 110 PRO A CA 1
ATOM 854 C C . PRO A 1 110 ? -9.575 7.437 -1.589 1.00 89.06 110 PRO A C 1
ATOM 856 O O . PRO A 1 110 ? -9.085 6.314 -1.695 1.00 89.06 110 PRO A O 1
ATOM 859 N N . SER A 1 111 ? -10.430 7.932 -2.480 1.00 88.88 111 SER A N 1
ATOM 860 C CA . SER A 1 111 ? -10.939 7.175 -3.637 1.00 88.88 111 SER A CA 1
ATOM 861 C C . SER A 1 111 ? -10.983 8.006 -4.915 1.00 88.88 111 SER A C 1
ATOM 863 O O . SER A 1 111 ? -11.047 7.471 -6.015 1.00 88.88 111 SER A O 1
ATOM 865 N N . ASP A 1 112 ? -10.995 9.324 -4.768 1.00 91.25 112 ASP A N 1
ATOM 866 C CA . ASP A 1 112 ? -10.766 10.269 -5.844 1.00 91.25 112 ASP A CA 1
ATOM 867 C C . ASP A 1 112 ? -9.371 10.051 -6.429 1.00 91.25 112 ASP A C 1
ATOM 869 O O . ASP A 1 112 ? -8.394 9.883 -5.688 1.00 91.25 112 ASP A O 1
ATOM 873 N N . ASN A 1 113 ? -9.285 10.076 -7.764 1.00 94.69 113 ASN A N 1
ATOM 874 C CA . ASN A 1 113 ? -8.006 10.010 -8.471 1.00 94.69 113 ASN A CA 1
ATOM 875 C C . ASN A 1 113 ? -7.217 8.708 -8.190 1.00 94.69 113 ASN A C 1
ATOM 877 O O . ASN A 1 113 ? -5.990 8.649 -8.270 1.00 94.69 113 ASN A O 1
ATOM 881 N N . LEU A 1 114 ? -7.944 7.637 -7.846 1.00 97.38 114 LEU A N 1
ATOM 882 C CA . LEU A 1 114 ? -7.422 6.281 -7.733 1.00 97.38 114 LEU A CA 1
ATOM 883 C C . LEU A 1 114 ? -7.248 5.688 -9.136 1.00 97.38 114 LEU A C 1
ATOM 885 O O . LEU A 1 114 ? -8.217 5.542 -9.874 1.00 97.38 114 LEU A O 1
ATOM 889 N N . VAL A 1 115 ? -6.017 5.321 -9.477 1.00 98.25 115 VAL A N 1
ATOM 890 C CA . VAL A 1 115 ? -5.647 4.755 -10.782 1.00 98.25 115 VAL A CA 1
ATOM 891 C C . VAL A 1 115 ? -5.723 3.235 -10.769 1.00 98.25 115 VAL A C 1
ATOM 893 O O . VAL A 1 115 ? -6.169 2.643 -11.741 1.00 98.25 115 VAL A O 1
ATOM 896 N N . ALA A 1 116 ? -5.267 2.597 -9.690 1.00 98.31 116 ALA A N 1
ATOM 897 C CA . ALA A 1 116 ? -5.292 1.143 -9.566 1.00 98.31 116 ALA A CA 1
ATOM 898 C C . ALA A 1 116 ? -5.407 0.704 -8.105 1.00 98.31 116 ALA A C 1
ATOM 900 O O . ALA A 1 116 ? -4.823 1.338 -7.218 1.00 98.31 116 ALA A O 1
ATOM 901 N N . TYR A 1 117 ? -6.110 -0.404 -7.863 1.00 98.25 117 TYR A N 1
ATOM 902 C CA . TYR A 1 117 ? -6.233 -1.019 -6.542 1.00 98.25 117 TYR A CA 1
ATOM 903 C C . TYR A 1 117 ? -6.165 -2.543 -6.619 1.00 98.25 117 TYR A C 1
ATOM 905 O O . TYR A 1 117 ? -6.971 -3.171 -7.294 1.00 98.25 117 TYR A O 1
ATOM 913 N N . TYR A 1 118 ? -5.229 -3.132 -5.874 1.00 98.50 118 TYR A N 1
ATOM 914 C CA . TYR A 1 118 ? -5.055 -4.577 -5.773 1.00 98.50 118 TYR A CA 1
ATOM 915 C C . TYR A 1 118 ? -5.222 -5.023 -4.315 1.00 98.50 118 TYR A C 1
ATOM 917 O O . TYR A 1 118 ? -4.243 -5.032 -3.561 1.00 98.50 118 TYR A O 1
ATOM 925 N N . PRO A 1 119 ? -6.447 -5.389 -3.899 1.00 94.56 119 PRO A N 1
ATOM 926 C CA . PRO A 1 119 ? -6.689 -6.034 -2.607 1.00 94.56 119 PRO A CA 1
ATOM 927 C C . PRO A 1 119 ? -6.334 -7.521 -2.604 1.00 94.56 119 PRO A C 1
ATOM 929 O O . PRO A 1 119 ? -6.403 -8.156 -1.567 1.00 94.56 119 PRO A O 1
ATOM 932 N N . PHE A 1 120 ? -6.029 -8.092 -3.771 1.00 96.75 120 PHE A N 1
ATOM 933 C CA . PHE A 1 120 ? -5.661 -9.495 -3.934 1.00 96.75 120 PHE A CA 1
ATOM 934 C C . PHE A 1 120 ? -6.664 -10.524 -3.397 1.00 96.75 120 PHE A C 1
ATOM 936 O O . PHE A 1 120 ? -6.265 -11.624 -3.028 1.00 96.75 120 PHE A O 1
ATOM 943 N N . ASN A 1 121 ? -7.964 -10.215 -3.444 1.00 89.31 121 ASN A N 1
ATOM 944 C CA . ASN A 1 121 ? -9.060 -11.112 -3.062 1.00 89.31 121 ASN A CA 1
ATOM 945 C C . ASN A 1 121 ? -9.255 -12.248 -4.085 1.00 89.31 121 ASN A C 1
ATOM 947 O O . ASN A 1 121 ? -10.148 -12.231 -4.934 1.00 89.31 121 ASN A O 1
ATOM 951 N N . GLY A 1 122 ? -8.372 -13.239 -4.031 1.00 91.94 122 GLY A N 1
ATOM 952 C CA . GLY A 1 122 ? -8.384 -14.450 -4.847 1.00 91.94 122 GLY A CA 1
ATOM 953 C C . GLY A 1 122 ? -7.769 -14.297 -6.240 1.00 91.94 122 GLY A C 1
ATOM 954 O O . GLY A 1 122 ? -7.724 -15.262 -6.999 1.00 91.94 122 GLY A O 1
ATOM 955 N N . ASN A 1 123 ? -7.311 -13.104 -6.627 1.00 96.00 123 ASN A N 1
ATOM 956 C CA . ASN A 1 123 ? -6.738 -12.837 -7.951 1.00 96.00 123 ASN A CA 1
ATOM 957 C C . ASN A 1 123 ? -5.879 -11.555 -7.945 1.00 96.00 123 ASN A C 1
ATOM 959 O O . ASN A 1 123 ? -5.748 -10.906 -6.918 1.00 96.00 123 ASN A O 1
ATOM 963 N N . ALA A 1 124 ? -5.251 -11.213 -9.072 1.00 97.50 124 ALA A N 1
ATOM 964 C CA . ALA A 1 124 ? -4.452 -9.991 -9.233 1.00 97.50 124 ALA A CA 1
ATOM 965 C C . ALA A 1 124 ? -5.139 -8.933 -10.120 1.00 97.50 124 ALA A C 1
ATOM 967 O O . ALA A 1 124 ? -4.465 -8.222 -10.863 1.00 97.50 124 ALA A O 1
ATOM 968 N N . ARG A 1 125 ? -6.475 -8.863 -10.093 1.00 96.31 125 ARG A N 1
ATOM 969 C CA . ARG A 1 125 ? -7.250 -7.883 -10.862 1.00 96.31 125 ARG A CA 1
ATOM 970 C C . ARG A 1 125 ? -7.220 -6.515 -10.201 1.00 96.31 125 ARG A C 1
ATOM 972 O O . ARG A 1 125 ? -7.074 -6.400 -8.986 1.00 96.31 125 ARG A O 1
ATOM 979 N N . ASP A 1 126 ? -7.365 -5.501 -11.037 1.00 97.25 126 ASP A N 1
ATOM 980 C CA . ASP A 1 126 ? -7.528 -4.125 -10.607 1.00 97.25 126 ASP A CA 1
ATOM 981 C C . ASP A 1 126 ? -8.992 -3.866 -10.214 1.00 97.25 126 ASP A C 1
ATOM 983 O O . ASP A 1 126 ? -9.891 -3.859 -11.054 1.00 97.25 126 ASP A O 1
ATOM 987 N N . GLU A 1 127 ? -9.231 -3.620 -8.927 1.00 94.94 127 GLU A N 1
ATOM 988 C CA . GLU A 1 127 ? -10.554 -3.310 -8.373 1.00 94.94 127 GLU A CA 1
ATOM 989 C C . GLU A 1 127 ? -10.871 -1.804 -8.372 1.00 94.94 127 GLU A C 1
ATOM 991 O O . GLU A 1 127 ? -11.917 -1.393 -7.873 1.00 94.94 127 GLU A O 1
ATOM 996 N N . SER A 1 128 ? -10.011 -0.959 -8.955 1.00 92.88 128 SER A N 1
ATOM 997 C CA . SER A 1 128 ? -10.345 0.457 -9.169 1.00 92.88 128 SER A CA 1
ATOM 998 C C . SER A 1 128 ? -11.339 0.673 -10.317 1.00 92.88 128 SER A C 1
ATOM 1000 O O . SER A 1 128 ? -11.984 1.718 -10.380 1.00 92.88 128 SER A O 1
ATOM 1002 N N . GLY A 1 129 ? -11.463 -0.305 -11.224 1.00 90.81 129 GLY A N 1
ATOM 1003 C CA . GLY A 1 129 ? -12.309 -0.229 -12.418 1.00 90.81 129 GLY A CA 1
ATOM 1004 C C . GLY A 1 129 ? -11.615 0.306 -13.678 1.00 90.81 129 GLY A C 1
ATOM 1005 O O . GLY A 1 129 ? -12.283 0.448 -14.701 1.00 90.81 129 GLY A O 1
ATOM 1006 N N . HIS A 1 130 ? -10.301 0.565 -13.651 1.00 94.00 130 HIS A N 1
ATOM 1007 C CA . HIS A 1 130 ? -9.553 1.115 -14.796 1.00 94.00 130 HIS A CA 1
ATOM 1008 C C . HIS A 1 130 ? -8.870 0.055 -15.677 1.00 94.00 130 HIS A C 1
ATOM 1010 O O . HIS A 1 130 ? -8.273 0.387 -16.702 1.00 94.00 130 HIS A O 1
ATOM 1016 N N . GLY A 1 131 ? -9.001 -1.229 -15.331 1.00 94.19 131 GLY A N 1
ATOM 1017 C CA . GLY A 1 131 ? -8.583 -2.347 -16.181 1.00 94.19 131 GLY A CA 1
ATOM 1018 C C . GLY A 1 131 ? -7.076 -2.601 -16.178 1.00 94.19 131 GLY A C 1
ATOM 1019 O O . GLY A 1 131 ? -6.538 -3.161 -17.137 1.00 94.19 131 GLY A O 1
ATOM 1020 N N . HIS A 1 132 ? -6.378 -2.210 -15.111 1.00 97.56 132 HIS A N 1
ATOM 1021 C CA . HIS A 1 132 ? -4.953 -2.481 -14.930 1.00 97.56 132 HIS A CA 1
ATOM 1022 C C . HIS A 1 132 ? -4.683 -3.898 -14.392 1.00 97.56 132 HIS A C 1
ATOM 1024 O O . HIS A 1 132 ? -3.876 -4.093 -13.493 1.00 97.56 132 HIS A O 1
ATOM 1030 N N . ASP A 1 133 ? -5.333 -4.919 -14.948 1.00 97.81 133 ASP A N 1
ATOM 1031 C CA . ASP A 1 133 ? -5.232 -6.283 -14.425 1.00 97.81 133 ASP A CA 1
ATOM 1032 C C . ASP A 1 133 ? -3.804 -6.852 -14.482 1.00 97.81 133 ASP A C 1
ATOM 1034 O O . ASP A 1 133 ? -3.084 -6.747 -15.484 1.00 97.81 133 ASP A O 1
ATOM 1038 N N . GLY A 1 134 ? -3.406 -7.507 -13.392 1.00 98.31 134 GLY A N 1
ATOM 1039 C CA . GLY A 1 134 ? -2.115 -8.157 -13.246 1.00 98.31 134 GLY A CA 1
ATOM 1040 C C . GLY A 1 134 ? -2.108 -9.613 -13.702 1.00 98.31 134 GLY A C 1
ATOM 1041 O O . GLY A 1 134 ? -3.013 -10.397 -13.426 1.00 98.31 134 GLY A O 1
ATOM 1042 N N . THR A 1 135 ? -1.019 -10.005 -14.359 1.00 98.69 135 THR A N 1
ATOM 1043 C CA . THR A 1 135 ? -0.685 -11.402 -14.655 1.00 98.69 135 THR A CA 1
ATOM 1044 C C . THR A 1 135 ? 0.296 -11.921 -13.613 1.00 98.69 135 THR A C 1
ATOM 1046 O O . THR A 1 135 ? 1.416 -11.418 -13.503 1.00 98.69 135 THR A O 1
ATOM 1049 N N . VAL A 1 136 ? -0.116 -12.932 -12.851 1.00 98.69 136 VAL A N 1
ATOM 1050 C CA . VAL A 1 136 ? 0.699 -13.539 -11.791 1.00 98.69 136 VAL A CA 1
ATOM 1051 C C . VAL A 1 136 ? 1.740 -14.486 -12.382 1.00 98.69 136 VAL A C 1
ATOM 1053 O O . VAL A 1 136 ? 1.416 -15.357 -13.187 1.00 98.69 136 VAL A O 1
ATOM 1056 N N . ILE A 1 137 ? 2.992 -14.340 -11.955 1.00 98.50 137 ILE A N 1
ATOM 1057 C CA . ILE A 1 137 ? 4.133 -15.144 -12.394 1.00 98.50 137 ILE A CA 1
ATOM 1058 C C . ILE A 1 137 ? 4.854 -15.657 -11.140 1.00 98.50 137 ILE A C 1
ATOM 1060 O O . ILE A 1 137 ? 5.614 -14.939 -10.495 1.00 98.50 137 ILE A O 1
ATOM 1064 N N . GLY A 1 138 ? 4.580 -16.909 -10.764 1.00 98.00 138 GLY A N 1
ATOM 1065 C CA . GLY A 1 138 ? 5.225 -17.609 -9.641 1.00 98.00 138 GLY A CA 1
ATOM 1066 C C . GLY A 1 138 ? 4.611 -17.359 -8.256 1.00 98.00 138 GLY A C 1
ATOM 1067 O O . GLY A 1 138 ? 4.502 -18.308 -7.474 1.00 98.00 138 GLY A O 1
ATOM 1068 N N . ALA A 1 139 ? 4.149 -16.132 -7.981 1.00 98.44 139 ALA A N 1
ATOM 1069 C CA . ALA A 1 139 ? 3.552 -15.770 -6.692 1.00 98.44 139 ALA A CA 1
ATOM 1070 C C . ALA A 1 139 ? 2.279 -16.586 -6.397 1.00 98.44 139 ALA A C 1
ATOM 1072 O O . ALA A 1 139 ? 1.560 -17.004 -7.307 1.00 98.44 139 ALA A O 1
ATOM 1073 N N . ARG A 1 140 ? 1.992 -16.820 -5.111 1.00 98.50 140 ARG A N 1
ATOM 1074 C CA . ARG A 1 140 ? 0.869 -17.664 -4.663 1.00 98.50 140 ARG A CA 1
ATOM 1075 C C . ARG A 1 140 ? -0.039 -16.931 -3.694 1.00 98.50 140 ARG A C 1
ATOM 1077 O O . ARG A 1 140 ? 0.456 -16.195 -2.848 1.00 98.50 140 ARG A O 1
ATOM 1084 N N . LEU A 1 141 ? -1.340 -17.182 -3.786 1.00 97.88 141 LEU A N 1
ATOM 1085 C CA . LEU A 1 141 ? -2.313 -16.666 -2.829 1.00 97.88 141 LEU A CA 1
ATOM 1086 C C . LEU A 1 141 ? -2.008 -17.159 -1.405 1.00 97.88 141 LEU A C 1
ATOM 1088 O O . LEU A 1 141 ? -1.468 -18.250 -1.199 1.00 97.88 141 LEU A O 1
ATOM 1092 N N . THR A 1 142 ? -2.288 -16.306 -0.428 1.00 97.56 142 THR A N 1
ATOM 1093 C CA . THR A 1 142 ? -2.073 -16.540 1.002 1.00 97.56 142 THR A CA 1
ATOM 1094 C C . THR A 1 142 ? -3.058 -15.701 1.810 1.00 97.56 142 THR A C 1
ATOM 1096 O O . THR A 1 142 ? -3.648 -14.755 1.301 1.00 97.56 142 THR A O 1
ATOM 1099 N N . ALA A 1 143 ? -3.166 -16.001 3.107 1.00 90.62 143 ALA A N 1
ATOM 1100 C CA . ALA A 1 143 ? -3.853 -15.128 4.039 1.00 90.62 143 ALA A CA 1
ATOM 1101 C C . ALA A 1 143 ? -3.251 -13.711 4.103 1.00 90.62 143 ALA A C 1
ATOM 1103 O O . ALA A 1 143 ? -2.016 -13.569 4.103 1.00 90.62 143 ALA A O 1
ATOM 1104 N N . ASP A 1 144 ? -4.132 -12.715 4.195 1.00 93.50 144 ASP A N 1
ATOM 1105 C CA . ASP A 1 144 ? -3.819 -11.291 4.341 1.00 93.50 144 ASP A CA 1
ATOM 1106 C C . ASP A 1 144 ? -3.430 -10.907 5.783 1.00 93.50 144 ASP A C 1
ATOM 1108 O O . ASP A 1 144 ? -3.162 -11.747 6.652 1.00 93.50 144 ASP A O 1
ATOM 1112 N N . ARG A 1 145 ? -3.374 -9.600 6.049 1.00 93.56 145 ARG A N 1
ATOM 1113 C CA . ARG A 1 145 ? -3.106 -9.034 7.381 1.00 93.56 145 ARG A CA 1
ATOM 1114 C C . ARG A 1 145 ? -4.249 -9.204 8.388 1.00 93.56 145 ARG A C 1
ATOM 1116 O O . ARG A 1 145 ? -4.003 -9.104 9.587 1.00 93.56 145 ARG A O 1
ATOM 1123 N N . HIS A 1 146 ? -5.462 -9.489 7.927 1.00 88.75 146 HIS A N 1
ATOM 1124 C CA . HIS A 1 146 ? -6.637 -9.758 8.755 1.00 88.75 146 HIS A CA 1
ATOM 1125 C C . HIS A 1 146 ? -6.860 -11.263 8.990 1.00 88.75 146 HIS A C 1
ATOM 1127 O O . HIS A 1 146 ? -7.698 -11.636 9.806 1.00 88.75 146 HIS A O 1
ATOM 1133 N N . GLY A 1 147 ? -6.080 -12.122 8.326 1.00 86.44 147 GLY A N 1
ATOM 1134 C CA . GLY A 1 147 ? -6.207 -13.576 8.390 1.00 86.44 147 GLY A CA 1
ATOM 1135 C C . GLY A 1 147 ? -7.188 -14.157 7.369 1.00 86.44 147 GLY A C 1
ATOM 1136 O O . GLY A 1 147 ? -7.426 -15.364 7.396 1.00 86.44 147 GLY A O 1
ATOM 1137 N N . ASN A 1 148 ? -7.729 -13.341 6.461 1.00 85.62 148 ASN A N 1
ATOM 1138 C CA . ASN A 1 148 ? -8.605 -13.806 5.391 1.00 85.62 148 ASN A CA 1
ATOM 1139 C C . ASN A 1 148 ? -7.782 -14.610 4.392 1.00 85.62 148 ASN A C 1
ATOM 1141 O O . ASN A 1 148 ? -6.789 -14.101 3.873 1.00 85.62 148 ASN A O 1
ATOM 1145 N N . ALA A 1 149 ? -8.174 -15.859 4.146 1.00 86.94 149 ALA A N 1
ATOM 1146 C CA . ALA A 1 149 ? -7.504 -16.725 3.185 1.00 86.94 149 ALA A CA 1
ATOM 1147 C C . ALA A 1 149 ? -7.577 -16.141 1.768 1.00 86.94 149 ALA A C 1
ATOM 1149 O O . ALA A 1 149 ? -8.576 -15.537 1.394 1.00 86.94 149 ALA A O 1
ATOM 1150 N N . ASP A 1 150 ? -6.515 -16.362 0.993 1.00 89.44 150 ASP A N 1
ATOM 1151 C CA . ASP A 1 150 ? -6.416 -15.955 -0.409 1.00 89.44 150 ASP A CA 1
ATOM 1152 C C . ASP A 1 150 ? -6.682 -14.463 -0.677 1.00 89.44 150 ASP A C 1
ATOM 1154 O O . ASP A 1 150 ? -7.117 -14.110 -1.765 1.00 89.44 150 ASP A O 1
ATOM 1158 N N . SER A 1 151 ? -6.379 -13.592 0.288 1.00 95.56 151 SER A N 1
ATOM 1159 C CA . SER A 1 151 ? -6.532 -12.129 0.191 1.00 95.56 151 SER A CA 1
ATOM 1160 C C . SER A 1 151 ? -5.192 -11.380 0.121 1.00 95.56 151 SER A C 1
ATOM 1162 O O . SER A 1 151 ? -5.129 -10.180 0.332 1.00 95.56 151 SER A O 1
ATOM 1164 N N . ALA A 1 152 ? -4.085 -12.078 -0.133 1.00 98.25 152 ALA A N 1
ATOM 1165 C CA . ALA A 1 152 ? -2.765 -11.495 -0.376 1.00 98.25 152 ALA A CA 1
ATOM 1166 C C . ALA A 1 152 ? -1.927 -12.428 -1.261 1.00 98.25 152 ALA A C 1
ATOM 1168 O O . ALA A 1 152 ? -2.260 -13.604 -1.422 1.00 98.25 152 ALA A O 1
ATOM 1169 N N . TYR A 1 153 ? -0.791 -11.947 -1.779 1.00 98.81 153 TYR A N 1
ATOM 1170 C CA . TYR A 1 153 ? 0.186 -12.801 -2.467 1.00 98.81 153 TYR A CA 1
ATOM 1171 C C . TYR A 1 153 ? 1.467 -12.983 -1.655 1.00 98.81 153 TYR A C 1
ATOM 1173 O O . TYR A 1 153 ? 2.068 -12.028 -1.167 1.00 98.81 153 TYR A O 1
ATOM 1181 N N . GLN A 1 154 ? 1.911 -14.234 -1.565 1.00 98.69 154 GLN A N 1
ATOM 1182 C CA . GLN A 1 154 ? 3.235 -14.645 -1.127 1.00 98.69 154 GLN A CA 1
ATOM 1183 C C . GLN A 1 154 ? 4.167 -14.701 -2.340 1.00 98.69 154 GLN A C 1
ATOM 1185 O O . GLN A 1 154 ? 3.904 -15.408 -3.315 1.00 98.69 154 GLN A O 1
ATOM 1190 N N . PHE A 1 155 ? 5.296 -14.014 -2.222 1.00 98.62 155 PHE A N 1
ATOM 1191 C CA . PHE A 1 155 ? 6.365 -13.945 -3.206 1.00 98.62 155 PHE A CA 1
ATOM 1192 C C . PHE A 1 155 ? 7.600 -14.691 -2.695 1.00 98.62 155 PHE A C 1
ATOM 1194 O O . PHE A 1 155 ? 7.978 -14.584 -1.519 1.00 98.62 155 PHE A O 1
ATOM 1201 N N . LYS A 1 156 ? 8.244 -15.431 -3.595 1.00 97.69 156 LYS A N 1
ATOM 1202 C CA . LYS A 1 156 ? 9.640 -15.869 -3.513 1.00 97.69 156 LYS A CA 1
ATOM 1203 C C . LYS A 1 156 ? 10.495 -15.003 -4.437 1.00 97.69 156 LYS A C 1
ATOM 1205 O O . LYS A 1 156 ? 9.988 -14.316 -5.318 1.00 97.69 156 LYS A O 1
ATOM 1210 N N . LEU A 1 157 ? 11.816 -15.057 -4.268 1.00 96.25 157 LEU A N 1
ATOM 1211 C CA . LEU A 1 157 ? 12.730 -14.258 -5.086 1.00 96.25 157 LEU A CA 1
ATOM 1212 C C . LEU A 1 157 ? 12.543 -14.526 -6.589 1.00 96.25 157 LEU A C 1
ATOM 1214 O O . LEU A 1 157 ? 12.902 -15.588 -7.089 1.00 96.25 157 LEU A O 1
ATOM 1218 N N . GLY A 1 158 ? 12.067 -13.507 -7.307 1.00 95.06 158 GLY A N 1
ATOM 1219 C CA . GLY A 1 158 ? 11.832 -13.554 -8.752 1.00 95.06 158 GLY A CA 1
ATOM 1220 C C . GLY A 1 158 ? 10.368 -13.764 -9.138 1.00 95.06 158 GLY A C 1
ATOM 1221 O O . GLY A 1 158 ? 10.022 -13.464 -10.282 1.00 95.06 158 GLY A O 1
ATOM 1222 N N . ASP A 1 159 ? 9.520 -14.187 -8.199 1.00 98.12 159 ASP A N 1
ATOM 1223 C CA . ASP A 1 159 ? 8.072 -14.138 -8.375 1.00 98.12 159 ASP A CA 1
ATOM 1224 C C . ASP A 1 159 ? 7.643 -12.684 -8.566 1.00 98.12 159 ASP A C 1
ATOM 1226 O O . ASP A 1 159 ? 8.199 -11.772 -7.947 1.00 98.12 159 ASP A O 1
ATOM 1230 N N . HIS A 1 160 ? 6.663 -12.460 -9.431 1.00 98.50 160 HIS A N 1
ATOM 1231 C CA . HIS A 1 160 ? 6.147 -11.125 -9.688 1.00 98.50 160 HIS A CA 1
ATOM 1232 C C . HIS A 1 160 ? 4.736 -11.149 -10.251 1.00 98.50 160 HIS A C 1
ATOM 1234 O O . HIS A 1 160 ? 4.245 -12.167 -10.734 1.00 98.50 160 HIS A O 1
ATOM 1240 N N . ILE A 1 161 ? 4.094 -9.988 -10.218 1.00 98.81 161 ILE A N 1
ATOM 1241 C CA . ILE A 1 161 ? 2.877 -9.727 -10.980 1.00 98.81 161 ILE A CA 1
ATOM 1242 C C . ILE A 1 161 ? 3.228 -8.670 -12.019 1.00 98.81 161 ILE A C 1
ATOM 1244 O O . ILE A 1 161 ? 3.799 -7.632 -11.682 1.00 98.81 161 ILE A O 1
ATOM 1248 N N . LYS A 1 162 ? 2.924 -8.955 -13.285 1.00 98.62 162 LYS A N 1
ATOM 1249 C CA . LYS A 1 162 ? 3.136 -8.040 -14.406 1.00 98.62 162 LYS A CA 1
ATOM 1250 C C . LYS A 1 162 ? 1.827 -7.342 -14.756 1.00 98.62 162 LYS A C 1
ATOM 1252 O O . LYS A 1 162 ? 0.841 -8.019 -15.031 1.00 98.62 162 LYS A O 1
ATOM 1257 N N . ILE A 1 163 ? 1.847 -6.018 -14.832 1.00 98.62 163 ILE A N 1
ATOM 1258 C CA . ILE A 1 163 ? 0.743 -5.193 -15.316 1.00 98.62 163 ILE A CA 1
ATOM 1259 C C . ILE A 1 163 ? 1.204 -4.475 -16.583 1.00 98.62 163 ILE A C 1
ATOM 1261 O O . ILE A 1 163 ? 2.297 -3.913 -16.626 1.00 98.62 163 ILE A O 1
ATOM 1265 N N . LYS A 1 164 ? 0.385 -4.510 -17.636 1.00 97.94 164 LYS A N 1
ATOM 1266 C CA . LYS A 1 164 ? 0.739 -3.907 -18.925 1.00 97.94 164 LYS A CA 1
ATOM 1267 C C . LYS A 1 164 ? 0.761 -2.377 -18.834 1.00 97.94 164 LYS A C 1
ATOM 1269 O O . LYS A 1 164 ? -0.220 -1.764 -18.417 1.00 97.94 164 LYS A O 1
ATOM 1274 N N . GLY A 1 165 ? 1.833 -1.765 -19.333 1.00 97.19 165 GLY A N 1
ATOM 1275 C CA . GLY A 1 165 ? 2.006 -0.314 -19.344 1.00 97.19 165 GLY A CA 1
ATOM 1276 C C . GLY A 1 165 ? 2.333 0.276 -17.971 1.00 97.19 165 GLY A C 1
ATOM 1277 O O . GLY A 1 165 ? 2.503 -0.440 -16.992 1.00 97.19 165 GLY A O 1
ATOM 1278 N N . LEU A 1 166 ? 2.416 1.607 -17.912 1.00 96.38 166 LEU A N 1
ATOM 1279 C CA . LEU A 1 166 ? 2.903 2.352 -16.741 1.00 96.38 166 LEU A CA 1
ATOM 1280 C C . LEU A 1 166 ? 1.799 2.852 -15.797 1.00 96.38 166 LEU A C 1
ATOM 1282 O O . LEU A 1 166 ? 2.103 3.571 -14.853 1.00 96.38 166 LEU A O 1
ATOM 1286 N N . MET A 1 167 ? 0.532 2.501 -16.056 1.00 94.38 167 MET A N 1
ATOM 1287 C CA . MET A 1 167 ? -0.633 3.077 -15.357 1.00 94.38 167 MET A CA 1
ATOM 1288 C C . MET A 1 167 ? -0.704 4.608 -15.515 1.00 94.38 167 MET A C 1
ATOM 1290 O O . MET A 1 167 ? -1.003 5.349 -14.586 1.00 94.38 167 MET A O 1
ATOM 1294 N N . GLY A 1 168 ? -0.374 5.090 -16.717 1.00 93.81 168 GLY A N 1
ATOM 1295 C CA . GLY A 1 168 ? -0.256 6.516 -17.015 1.00 93.81 168 GLY A CA 1
ATOM 1296 C C . GLY A 1 168 ? 1.135 7.083 -16.719 1.00 93.81 168 GLY A C 1
ATOM 1297 O O . GLY A 1 168 ? 2.123 6.358 -16.627 1.00 93.81 168 GLY A O 1
ATOM 1298 N N . LYS A 1 169 ? 1.217 8.413 -16.658 1.00 95.56 169 LYS A N 1
ATOM 1299 C CA . LYS A 1 169 ? 2.428 9.180 -16.319 1.00 95.56 169 LYS A CA 1
ATOM 1300 C C . LYS A 1 169 ? 2.019 10.381 -15.471 1.00 95.56 169 LYS A C 1
ATOM 1302 O O . LYS A 1 169 ? 2.067 11.515 -15.954 1.00 95.56 169 LYS A O 1
ATOM 1307 N N . PRO A 1 170 ? 1.478 10.140 -14.271 1.00 95.69 170 PRO A N 1
ATOM 1308 C CA . PRO A 1 170 ? 0.829 11.202 -13.537 1.00 95.69 170 PRO A CA 1
ATOM 1309 C C . PRO A 1 170 ? 1.876 12.195 -13.025 1.00 95.69 170 PRO A C 1
ATOM 1311 O O . PRO A 1 170 ? 2.989 11.817 -12.642 1.00 95.69 170 PRO A O 1
ATOM 1314 N N . LYS A 1 171 ? 1.520 13.480 -13.075 1.00 95.94 171 LYS A N 1
ATOM 1315 C CA . LYS A 1 171 ? 2.385 14.576 -12.628 1.00 95.94 171 LYS A CA 1
ATOM 1316 C C . LYS A 1 171 ? 2.608 14.499 -11.114 1.00 95.94 171 LYS A C 1
ATOM 1318 O O . LYS A 1 171 ? 3.742 14.555 -10.656 1.00 95.94 171 LYS A O 1
ATOM 1323 N N . ASN A 1 172 ? 1.521 14.280 -10.378 1.00 98.12 172 ASN A N 1
ATOM 1324 C CA . ASN A 1 172 ? 1.511 13.969 -8.954 1.00 98.12 172 ASN A CA 1
ATOM 1325 C C . ASN A 1 172 ? 1.298 12.463 -8.772 1.00 98.12 172 ASN A C 1
ATOM 1327 O O . ASN A 1 172 ? 0.641 11.833 -9.593 1.00 98.12 172 ASN A O 1
ATOM 1331 N N . LEU A 1 173 ? 1.836 11.862 -7.717 1.00 98.56 173 LEU A N 1
ATOM 1332 C CA . LEU A 1 173 ? 1.786 10.409 -7.551 1.00 98.56 173 LEU A CA 1
ATOM 1333 C C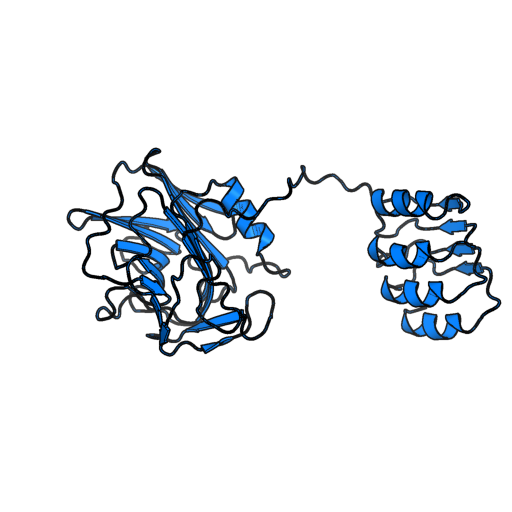 . LEU A 1 173 ? 1.648 10.023 -6.084 1.00 98.56 173 LEU A C 1
ATOM 1335 O O . LEU A 1 173 ? 2.357 10.550 -5.229 1.00 98.56 173 LEU A O 1
ATOM 1339 N N . THR A 1 174 ? 0.815 9.021 -5.811 1.00 98.88 174 THR A N 1
ATOM 1340 C CA . THR A 1 174 ? 0.907 8.242 -4.574 1.00 98.88 174 THR A CA 1
ATOM 1341 C C . THR A 1 174 ? 1.022 6.760 -4.883 1.00 98.88 174 THR A C 1
ATOM 1343 O O . THR A 1 174 ? 0.216 6.216 -5.633 1.00 98.88 174 THR A O 1
ATOM 1346 N N . LEU A 1 175 ? 1.996 6.101 -4.256 1.00 98.88 175 LEU A N 1
ATOM 1347 C CA . LEU A 1 175 ? 2.132 4.647 -4.226 1.00 98.88 175 LEU A CA 1
ATOM 1348 C C . LEU A 1 175 ? 1.947 4.174 -2.784 1.00 98.88 175 LEU A C 1
ATOM 1350 O O . LEU A 1 175 ? 2.649 4.647 -1.892 1.00 98.88 175 LEU A O 1
ATOM 1354 N N . SER A 1 176 ? 1.027 3.242 -2.556 1.00 98.75 176 SER A N 1
ATOM 1355 C CA . SER A 1 176 ? 0.753 2.649 -1.243 1.00 98.75 176 SER A CA 1
ATOM 1356 C C . SER A 1 176 ? 0.748 1.132 -1.340 1.00 98.75 176 SER A C 1
ATOM 1358 O O . SER A 1 176 ? 0.310 0.589 -2.354 1.00 98.75 176 SER A O 1
ATOM 1360 N N . ALA A 1 177 ? 1.228 0.452 -0.303 1.00 98.69 177 ALA A N 1
ATOM 1361 C CA . ALA A 1 177 ? 1.125 -0.994 -0.176 1.00 98.69 177 ALA A CA 1
ATOM 1362 C C . ALA A 1 177 ? 1.234 -1.440 1.284 1.00 98.69 177 ALA A C 1
ATOM 1364 O O . ALA A 1 177 ? 1.939 -0.820 2.086 1.00 98.69 177 ALA A O 1
ATOM 1365 N N . TRP A 1 178 ? 0.616 -2.578 1.585 1.00 98.56 178 TRP A N 1
ATOM 1366 C CA . TRP A 1 178 ? 0.923 -3.387 2.756 1.00 98.56 178 TRP A CA 1
ATOM 1367 C C . TRP A 1 178 ? 1.932 -4.473 2.394 1.00 98.56 178 TRP A C 1
ATOM 1369 O O . TRP A 1 178 ? 1.873 -5.082 1.324 1.00 98.56 178 TRP A O 1
ATOM 1379 N N . PHE A 1 179 ? 2.866 -4.748 3.297 1.00 98.06 179 PHE A N 1
ATOM 1380 C CA . PHE A 1 179 ? 3.836 -5.822 3.118 1.00 98.06 179 PHE A CA 1
ATOM 1381 C C . PHE A 1 179 ? 4.176 -6.509 4.438 1.00 98.06 179 PHE A C 1
ATOM 1383 O O . PHE A 1 179 ? 4.123 -5.902 5.503 1.00 98.06 179 PHE A O 1
ATOM 1390 N N . LYS A 1 180 ? 4.587 -7.773 4.345 1.00 97.38 180 LYS A N 1
ATOM 1391 C CA . LYS A 1 180 ? 5.230 -8.544 5.411 1.00 97.38 180 LYS A CA 1
ATOM 1392 C C . LYS A 1 180 ? 6.408 -9.299 4.809 1.00 97.38 180 LYS A C 1
ATOM 1394 O O . LYS A 1 180 ? 6.246 -10.395 4.273 1.00 97.38 180 LYS A O 1
ATOM 1399 N N . LEU A 1 181 ? 7.588 -8.681 4.826 1.00 96.69 181 LEU A N 1
ATOM 1400 C CA . LEU A 1 181 ? 8.793 -9.283 4.253 1.00 96.69 181 LEU A CA 1
ATOM 1401 C C . LEU A 1 181 ? 9.381 -10.333 5.196 1.00 96.69 181 LEU A C 1
ATOM 1403 O O . LEU A 1 181 ? 9.434 -10.130 6.409 1.00 96.69 181 LEU A O 1
ATOM 1407 N N . GLU A 1 182 ? 9.868 -11.434 4.628 1.00 94.44 182 GLU A N 1
ATOM 1408 C CA . GLU A 1 182 ? 10.443 -12.553 5.375 1.00 94.44 182 GLU A CA 1
ATOM 1409 C C . GLU A 1 182 ? 11.734 -13.050 4.714 1.00 94.44 182 GLU A C 1
ATOM 1411 O O . GLU A 1 182 ? 11.824 -13.233 3.496 1.00 94.44 182 GLU A O 1
ATOM 1416 N N . GLY A 1 183 ? 12.754 -13.301 5.535 1.00 94.19 183 GLY A N 1
ATOM 1417 C CA . GLY A 1 183 ? 14.049 -13.795 5.074 1.00 94.19 183 GLY A CA 1
ATOM 1418 C C . GLY A 1 183 ? 14.810 -12.816 4.162 1.00 94.19 183 GLY A C 1
ATOM 1419 O O . GLY A 1 183 ? 14.493 -11.623 4.089 1.00 94.19 183 GLY A O 1
ATOM 1420 N N . PRO A 1 184 ? 15.866 -13.296 3.479 1.00 94.38 184 PRO A N 1
ATOM 1421 C CA . PRO A 1 184 ? 16.695 -12.446 2.640 1.00 94.38 184 PRO A CA 1
ATOM 1422 C C . PRO A 1 184 ? 15.939 -11.971 1.395 1.00 94.38 184 PRO A C 1
ATOM 1424 O O . PRO A 1 184 ? 15.439 -12.762 0.601 1.00 94.38 184 PRO A O 1
ATOM 1427 N N . GLN A 1 185 ? 15.930 -10.655 1.205 1.00 95.81 185 GLN A N 1
ATOM 1428 C CA . GLN A 1 185 ? 15.455 -10.010 -0.018 1.00 95.81 185 GLN A CA 1
ATOM 1429 C C . GLN A 1 185 ? 16.524 -10.066 -1.120 1.00 95.81 185 GLN A C 1
ATOM 1431 O O . GLN A 1 185 ? 17.654 -10.512 -0.888 1.00 95.81 185 GLN A O 1
ATOM 1436 N N . GLY A 1 186 ? 16.203 -9.530 -2.300 1.00 95.31 186 GLY A N 1
ATOM 1437 C CA . GLY A 1 186 ? 17.163 -9.334 -3.384 1.00 95.31 186 GLY A CA 1
ATOM 1438 C C . GLY A 1 186 ? 18.462 -8.642 -2.939 1.00 95.31 186 GLY A C 1
ATOM 1439 O O . GLY A 1 186 ? 18.554 -8.003 -1.879 1.00 95.31 186 GLY A O 1
ATOM 1440 N N . ARG A 1 187 ? 19.504 -8.754 -3.772 1.00 94.69 187 ARG A N 1
ATOM 1441 C CA . ARG A 1 187 ? 20.847 -8.221 -3.478 1.00 94.69 187 ARG A CA 1
ATOM 1442 C C . ARG A 1 187 ? 20.824 -6.744 -3.070 1.00 94.69 187 ARG A C 1
ATOM 1444 O O . ARG A 1 187 ? 21.601 -6.347 -2.206 1.00 94.69 187 ARG A O 1
ATOM 1451 N N . MET A 1 188 ? 19.945 -5.948 -3.678 1.00 94.56 188 MET A N 1
ATOM 1452 C CA . MET A 1 188 ? 19.763 -4.528 -3.361 1.00 94.56 188 MET A CA 1
ATOM 1453 C C . MET A 1 188 ? 18.497 -4.227 -2.547 1.00 94.56 188 MET A C 1
ATOM 1455 O O . MET A 1 188 ? 18.253 -3.064 -2.243 1.00 94.56 188 MET A O 1
ATOM 1459 N N . GLY A 1 189 ? 17.736 -5.249 -2.152 1.00 95.56 189 GLY A N 1
ATOM 1460 C CA . GLY A 1 189 ? 16.541 -5.136 -1.317 1.00 95.56 189 GLY A CA 1
ATOM 1461 C C . GLY A 1 189 ? 15.265 -5.607 -2.018 1.00 95.56 189 GLY A C 1
ATOM 1462 O O . GLY A 1 189 ? 15.309 -6.495 -2.874 1.00 95.56 189 GLY A O 1
ATOM 1463 N N . SER A 1 190 ? 14.140 -5.007 -1.642 1.00 96.75 190 SER A N 1
ATOM 1464 C CA . SER A 1 190 ? 12.775 -5.370 -2.030 1.00 96.75 190 SER A CA 1
ATOM 1465 C C . SER A 1 190 ? 12.063 -4.174 -2.664 1.00 96.75 190 SER A C 1
ATOM 1467 O O . SER A 1 190 ? 11.957 -3.106 -2.054 1.00 96.75 190 SER A O 1
ATOM 1469 N N . GLU A 1 191 ? 11.574 -4.359 -3.890 1.00 97.50 191 GLU A N 1
ATOM 1470 C CA . GLU A 1 191 ? 10.769 -3.375 -4.616 1.00 97.50 191 GLU A CA 1
ATOM 1471 C C . GLU A 1 191 ? 9.345 -3.910 -4.739 1.00 97.50 191 GLU A C 1
ATOM 1473 O O . GLU A 1 191 ? 9.120 -4.958 -5.338 1.00 97.50 191 GLU A O 1
ATOM 1478 N N . ILE A 1 192 ? 8.413 -3.205 -4.100 1.00 98.19 192 ILE A N 1
ATOM 1479 C CA . ILE A 1 192 ? 7.029 -3.638 -3.926 1.00 98.19 192 ILE A CA 1
ATOM 1480 C C . ILE A 1 192 ? 6.238 -3.388 -5.198 1.00 98.19 192 ILE A C 1
ATOM 1482 O O . ILE A 1 192 ? 5.593 -4.304 -5.688 1.00 98.19 192 ILE A O 1
ATOM 1486 N N . ILE A 1 193 ? 6.326 -2.177 -5.747 1.00 98.69 193 ILE A N 1
ATOM 1487 C CA . ILE A 1 193 ? 5.735 -1.818 -7.035 1.00 98.69 193 ILE A CA 1
ATOM 1488 C C . ILE A 1 193 ? 6.689 -0.905 -7.810 1.00 98.69 193 ILE A C 1
ATOM 1490 O O . ILE A 1 193 ? 7.342 -0.032 -7.232 1.00 98.69 193 ILE A O 1
ATOM 1494 N N . SER A 1 194 ? 6.772 -1.130 -9.118 1.00 98.06 194 SER A N 1
ATOM 1495 C CA . SER A 1 194 ? 7.666 -0.454 -10.052 1.00 98.06 194 SER A CA 1
ATOM 1496 C C . SER A 1 194 ? 6.874 0.005 -11.270 1.00 98.06 194 SER A C 1
ATOM 1498 O O . SER A 1 194 ? 6.483 -0.837 -12.072 1.00 98.06 194 SER A O 1
ATOM 1500 N N . LEU A 1 195 ? 6.596 1.306 -11.407 1.00 97.75 195 LEU A N 1
ATOM 1501 C CA . LEU A 1 195 ? 5.982 1.868 -12.615 1.00 97.75 195 LEU A CA 1
ATOM 1502 C C . LEU A 1 195 ? 7.093 2.065 -13.648 1.00 97.75 195 LEU A C 1
ATOM 1504 O O . LEU A 1 195 ? 7.888 3.012 -13.565 1.00 97.75 195 LEU A O 1
ATOM 1508 N N . GLY A 1 196 ? 7.195 1.114 -14.580 1.00 95.25 196 GLY A N 1
ATOM 1509 C CA . GLY A 1 196 ? 8.366 0.992 -15.441 1.00 95.25 196 GLY A CA 1
ATOM 1510 C C . GLY A 1 196 ? 9.590 0.700 -14.582 1.00 95.25 196 GLY A C 1
ATOM 1511 O O . GLY A 1 196 ? 9.605 -0.249 -13.814 1.00 95.25 196 GLY A O 1
ATOM 1512 N N . ASP A 1 197 ? 10.624 1.528 -14.678 1.00 93.38 197 ASP A N 1
ATOM 1513 C CA . ASP A 1 197 ? 11.816 1.441 -13.826 1.00 93.38 197 ASP A CA 1
ATOM 1514 C C . ASP A 1 197 ? 12.174 2.772 -13.146 1.00 93.38 197 ASP A C 1
ATOM 1516 O O . ASP A 1 197 ? 13.288 2.933 -12.638 1.00 93.38 197 ASP A O 1
ATOM 1520 N N . MET A 1 198 ? 11.241 3.731 -13.158 1.00 94.75 198 MET A N 1
ATOM 1521 C CA . MET A 1 198 ? 11.527 5.141 -12.874 1.00 94.75 198 MET A CA 1
ATOM 1522 C C . MET A 1 198 ? 10.693 5.762 -11.754 1.00 94.75 198 MET A C 1
ATOM 1524 O O . MET A 1 198 ? 11.098 6.810 -11.264 1.00 94.75 198 MET A O 1
ATOM 1528 N N . ALA A 1 199 ? 9.590 5.147 -11.323 1.00 97.25 199 ALA A N 1
ATOM 1529 C CA . ALA A 1 199 ? 8.832 5.555 -10.139 1.00 97.25 199 ALA A CA 1
ATOM 1530 C C . ALA A 1 199 ? 8.450 4.304 -9.344 1.00 97.25 199 ALA A C 1
ATOM 1532 O O . ALA A 1 199 ? 7.682 3.466 -9.814 1.00 97.25 199 ALA A O 1
ATOM 1533 N N . VAL A 1 200 ? 9.058 4.127 -8.172 1.00 97.62 200 VAL A N 1
ATOM 1534 C CA . VAL A 1 200 ? 9.042 2.840 -7.469 1.00 97.62 200 VAL A CA 1
ATOM 1535 C C . VAL A 1 200 ? 8.824 3.015 -5.972 1.00 97.62 200 VAL A C 1
ATOM 1537 O O . VAL A 1 200 ? 9.274 3.992 -5.367 1.00 97.62 200 VAL A O 1
ATOM 1540 N N . LEU A 1 201 ? 8.183 2.020 -5.365 1.00 98.56 201 LEU A N 1
ATOM 1541 C CA . LEU A 1 201 ? 8.002 1.896 -3.923 1.00 98.56 201 LEU A CA 1
ATOM 1542 C C . LEU A 1 201 ? 8.821 0.712 -3.415 1.00 98.56 201 LEU A C 1
ATOM 1544 O O . LEU A 1 201 ? 8.678 -0.411 -3.901 1.00 98.56 201 LEU A O 1
ATOM 1548 N N . ARG A 1 202 ? 9.683 0.947 -2.427 1.00 97.62 202 ARG A N 1
ATOM 1549 C CA . ARG A 1 202 ? 10.561 -0.075 -1.846 1.00 97.62 202 ARG A CA 1
ATOM 1550 C C . ARG A 1 202 ? 10.258 -0.274 -0.373 1.00 97.62 202 ARG A C 1
ATOM 1552 O O . ARG A 1 202 ? 10.097 0.695 0.359 1.00 97.62 202 ARG A O 1
ATOM 1559 N N . ALA A 1 203 ? 10.255 -1.530 0.053 1.00 95.25 203 ALA A N 1
ATOM 1560 C CA . ALA A 1 203 ? 10.153 -1.920 1.463 1.00 95.25 203 ALA A CA 1
ATOM 1561 C C . ALA A 1 203 ? 11.521 -2.272 2.077 1.00 95.25 203 ALA A C 1
ATOM 1563 O O . ALA A 1 203 ? 11.666 -2.366 3.289 1.00 95.25 203 ALA A O 1
ATOM 1564 N N . ASP A 1 204 ? 12.542 -2.457 1.239 1.00 94.19 204 ASP A N 1
ATOM 1565 C CA . ASP A 1 204 ? 13.936 -2.573 1.658 1.00 94.19 204 ASP A CA 1
ATOM 1566 C C . ASP A 1 204 ? 14.825 -2.051 0.528 1.00 94.19 204 ASP A C 1
ATOM 1568 O O . ASP A 1 204 ? 14.685 -2.456 -0.627 1.00 94.19 204 ASP A O 1
ATOM 1572 N N . ASN A 1 205 ? 15.767 -1.172 0.844 1.00 95.38 205 ASN A N 1
ATOM 1573 C CA . ASN A 1 205 ? 16.791 -0.738 -0.087 1.00 95.38 205 ASN A CA 1
ATOM 1574 C C . ASN A 1 205 ? 18.156 -0.805 0.590 1.00 95.38 205 ASN A C 1
ATOM 1576 O O . ASN A 1 205 ? 18.430 -0.097 1.557 1.00 95.38 205 ASN A O 1
ATOM 1580 N N . LYS A 1 206 ? 19.045 -1.625 0.040 1.00 93.56 206 LYS A N 1
ATOM 1581 C CA . LYS A 1 206 ? 20.421 -1.787 0.508 1.00 93.56 206 LYS A CA 1
ATOM 1582 C C . LYS A 1 206 ? 21.330 -0.855 -0.281 1.00 93.56 206 LYS A C 1
ATOM 1584 O O . LYS A 1 206 ? 21.338 -0.846 -1.512 1.00 93.56 206 LYS A O 1
ATOM 1589 N N . SER A 1 207 ? 22.119 -0.056 0.428 1.00 92.12 207 SER A N 1
ATOM 1590 C CA . SER A 1 207 ? 23.004 0.944 -0.170 1.00 92.12 207 SER A CA 1
ATOM 1591 C C . SER A 1 207 ? 24.164 1.263 0.768 1.00 92.12 207 SER A C 1
ATOM 1593 O O . SER A 1 207 ? 23.983 1.338 1.978 1.00 92.12 207 SER A O 1
ATOM 1595 N N . ARG A 1 208 ? 25.351 1.524 0.204 1.00 91.12 208 ARG A N 1
ATOM 1596 C CA . ARG A 1 208 ? 26.492 2.067 0.967 1.00 91.12 208 ARG A CA 1
ATOM 1597 C C . ARG A 1 208 ? 26.258 3.514 1.411 1.00 91.12 208 ARG A C 1
ATOM 1599 O O . ARG A 1 208 ? 26.827 3.954 2.399 1.00 91.12 208 ARG A O 1
ATOM 1606 N N . ASN A 1 209 ? 25.418 4.256 0.687 1.00 90.44 209 ASN A N 1
ATOM 1607 C CA . ASN A 1 209 ? 24.941 5.564 1.122 1.00 90.44 209 ASN A CA 1
ATOM 1608 C C . ASN A 1 209 ? 23.740 5.366 2.054 1.00 90.44 209 ASN A C 1
ATOM 1610 O O . ASN A 1 209 ? 22.664 4.976 1.590 1.00 90.44 209 ASN A O 1
ATOM 1614 N N . THR A 1 210 ? 23.933 5.667 3.337 1.00 86.62 210 THR A N 1
ATOM 1615 C CA . THR A 1 210 ? 22.950 5.492 4.417 1.00 86.62 210 THR A CA 1
ATOM 1616 C C . THR A 1 210 ? 21.6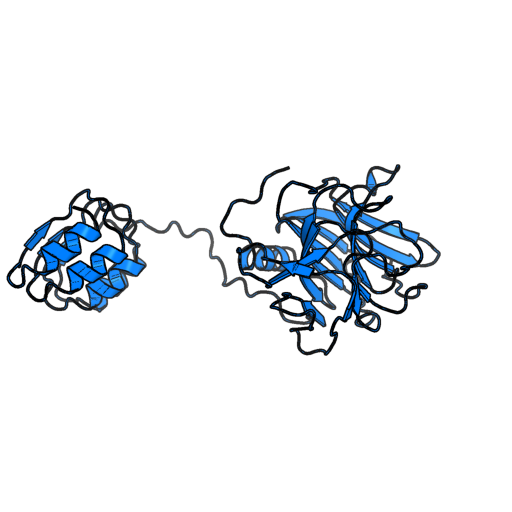84 6.330 4.239 1.00 86.62 210 THR A C 1
ATOM 1618 O O . THR A 1 210 ? 20.639 5.971 4.768 1.00 86.62 210 THR A O 1
ATOM 1621 N N . GLN A 1 211 ? 21.720 7.410 3.449 1.00 86.81 211 GLN A N 1
ATOM 1622 C CA . GLN A 1 211 ? 20.524 8.202 3.127 1.00 86.81 211 GLN A CA 1
ATOM 1623 C C . GLN A 1 211 ? 19.580 7.510 2.137 1.00 86.81 211 GLN A C 1
ATOM 1625 O O . GLN A 1 211 ? 18.470 7.988 1.912 1.00 86.81 211 GLN A O 1
ATOM 1630 N N . ARG A 1 212 ? 20.031 6.425 1.502 1.00 91.50 212 ARG A N 1
ATOM 1631 C CA . ARG A 1 212 ? 19.235 5.640 0.553 1.00 91.50 212 ARG A CA 1
ATOM 1632 C C . ARG A 1 212 ? 18.744 4.334 1.166 1.00 91.50 212 ARG A C 1
ATOM 1634 O O . ARG A 1 212 ? 18.123 3.561 0.454 1.00 91.50 212 ARG A O 1
ATOM 1641 N N . VAL A 1 213 ? 19.074 4.039 2.420 1.00 93.62 213 VAL A N 1
ATOM 1642 C CA . VAL A 1 213 ? 18.736 2.754 3.038 1.00 93.62 213 VAL A CA 1
ATOM 1643 C C . VAL A 1 213 ? 17.307 2.767 3.574 1.00 93.62 213 VAL A C 1
ATOM 1645 O O . VAL A 1 213 ? 16.862 3.797 4.074 1.00 93.62 213 VAL A O 1
ATOM 1648 N N . GLY A 1 214 ? 16.629 1.621 3.488 1.00 94.88 214 GLY A N 1
ATOM 1649 C CA . GLY A 1 214 ? 15.353 1.364 4.159 1.00 94.88 214 GLY A CA 1
ATOM 1650 C C . GLY A 1 214 ? 14.137 1.391 3.233 1.00 94.88 214 GLY A C 1
ATOM 1651 O O . GLY A 1 214 ? 14.205 0.898 2.109 1.00 94.88 214 GLY A O 1
ATOM 1652 N N . THR A 1 215 ? 13.032 1.947 3.720 1.00 95.94 215 THR A N 1
ATOM 1653 C CA . THR A 1 215 ? 11.682 1.850 3.134 1.00 95.94 215 THR A CA 1
ATOM 1654 C C . THR A 1 215 ? 11.237 3.193 2.565 1.00 95.94 215 THR A C 1
ATOM 1656 O O . THR A 1 215 ? 11.409 4.209 3.228 1.00 95.94 215 THR A O 1
ATOM 1659 N N . GLY A 1 216 ? 10.674 3.247 1.359 1.00 97.50 216 GLY A N 1
ATOM 1660 C CA . GLY A 1 216 ? 10.150 4.488 0.789 1.00 97.50 216 GLY A CA 1
ATOM 1661 C C . GLY A 1 216 ? 10.156 4.559 -0.731 1.00 97.50 216 GLY A C 1
ATOM 1662 O O . GLY A 1 216 ? 10.285 3.548 -1.424 1.00 97.50 216 GLY A O 1
ATOM 1663 N N . GLY A 1 217 ? 9.975 5.774 -1.242 1.00 97.81 217 GLY A N 1
ATOM 1664 C CA . GLY A 1 217 ? 9.843 6.037 -2.671 1.00 97.81 217 GLY A CA 1
ATOM 1665 C C . GLY A 1 217 ? 11.156 6.412 -3.339 1.00 97.81 217 GLY A C 1
ATOM 1666 O O . GLY A 1 217 ? 11.979 7.149 -2.783 1.00 97.81 217 GLY A O 1
ATOM 1667 N N . VAL A 1 218 ? 11.329 5.944 -4.571 1.00 97.06 218 VAL A N 1
ATOM 1668 C CA . VAL A 1 218 ? 12.434 6.346 -5.440 1.00 97.06 218 VAL A CA 1
ATOM 1669 C C . VAL A 1 218 ? 11.870 6.742 -6.792 1.00 97.06 218 VAL A C 1
ATOM 1671 O O . VAL A 1 218 ? 11.038 6.028 -7.347 1.00 97.06 218 VAL A O 1
ATOM 1674 N N . PHE A 1 219 ? 12.341 7.859 -7.337 1.00 96.88 219 PHE A N 1
ATOM 1675 C CA . PHE A 1 219 ? 11.970 8.261 -8.686 1.00 96.88 219 PHE A CA 1
ATOM 1676 C C . PHE A 1 219 ? 13.134 8.857 -9.477 1.00 96.88 219 PHE A C 1
ATOM 1678 O O . PHE A 1 219 ? 14.149 9.260 -8.906 1.00 96.88 219 PHE A O 1
ATOM 1685 N N . SER A 1 220 ? 12.999 8.905 -10.800 1.00 95.56 220 SER A N 1
ATOM 1686 C CA . SER A 1 220 ? 13.945 9.559 -11.705 1.00 95.56 220 SER A CA 1
ATOM 1687 C C . SER A 1 220 ? 13.554 11.008 -11.967 1.00 95.56 220 SER A C 1
ATOM 1689 O O . SER A 1 220 ? 12.438 11.274 -12.394 1.00 95.56 220 SER A O 1
ATOM 1691 N N . GLY A 1 221 ? 14.492 11.937 -11.780 1.00 93.00 221 GLY A N 1
ATOM 1692 C CA . GLY A 1 221 ? 14.362 13.340 -12.199 1.00 93.00 221 GLY A CA 1
ATOM 1693 C C . GLY A 1 221 ? 14.970 13.624 -13.579 1.00 93.00 221 GLY A C 1
ATOM 1694 O O . GLY A 1 221 ? 15.291 14.773 -13.885 1.00 93.00 221 GLY A O 1
ATOM 1695 N N . GLY A 1 222 ? 15.221 12.577 -14.379 1.00 88.75 222 GLY A N 1
ATOM 1696 C CA . GLY A 1 222 ? 15.915 12.656 -15.667 1.00 88.75 222 GLY A CA 1
ATOM 1697 C C . GLY A 1 222 ? 17.444 12.578 -15.559 1.00 88.75 222 GLY A C 1
ATOM 1698 O O . GLY A 1 222 ? 18.018 12.589 -14.472 1.00 88.75 222 GLY A O 1
ATOM 1699 N N . GLN A 1 223 ? 18.122 12.435 -16.707 1.00 79.38 223 GLN A N 1
ATOM 1700 C CA . GLN A 1 223 ? 19.596 12.439 -16.834 1.00 79.38 223 GLN A CA 1
ATOM 1701 C C . GLN A 1 223 ? 20.346 11.515 -15.841 1.00 79.38 223 GLN A C 1
ATOM 1703 O O . GLN A 1 223 ? 21.456 11.817 -15.410 1.00 79.38 223 GLN A O 1
ATOM 1708 N N . ARG A 1 224 ? 19.757 10.356 -15.505 1.00 67.12 224 ARG A N 1
ATOM 1709 C CA . ARG A 1 224 ? 20.273 9.359 -14.535 1.00 67.12 224 ARG A CA 1
ATOM 1710 C C . ARG A 1 224 ? 20.288 9.812 -13.064 1.00 67.12 224 ARG A C 1
ATOM 1712 O O . ARG A 1 224 ? 20.939 9.167 -12.240 1.00 67.12 224 ARG A O 1
ATOM 1719 N N . PHE A 1 225 ? 19.544 10.854 -12.702 1.00 82.12 225 PHE A N 1
ATOM 1720 C CA . PHE A 1 225 ? 19.368 11.264 -11.311 1.00 82.12 225 PHE A CA 1
ATOM 1721 C C . PHE A 1 225 ? 18.197 10.527 -10.663 1.00 82.12 225 PHE A C 1
ATOM 1723 O O . PHE A 1 225 ? 17.039 10.883 -10.859 1.00 82.12 225 PHE A O 1
ATOM 1730 N N . LEU A 1 226 ? 18.513 9.510 -9.859 1.00 91.81 226 LEU A N 1
ATOM 1731 C CA . LEU A 1 226 ? 17.540 8.877 -8.971 1.00 91.81 226 LEU A CA 1
ATOM 1732 C C . LEU A 1 226 ? 17.472 9.635 -7.644 1.00 91.81 226 LEU A C 1
ATOM 1734 O O . LEU A 1 226 ? 18.487 9.800 -6.958 1.00 91.81 226 LEU A O 1
ATOM 1738 N N . ILE A 1 227 ? 16.268 10.049 -7.274 1.00 95.00 227 ILE A N 1
ATOM 1739 C CA . ILE A 1 227 ? 15.953 10.702 -6.013 1.00 95.00 227 ILE A CA 1
ATOM 1740 C C . ILE A 1 227 ? 15.312 9.683 -5.078 1.00 95.00 227 ILE A C 1
ATOM 1742 O O . ILE A 1 227 ? 14.408 8.951 -5.458 1.00 95.00 227 ILE A O 1
ATOM 1746 N N . TYR A 1 228 ? 15.800 9.651 -3.841 1.00 96.19 228 TYR A N 1
ATOM 1747 C CA . TYR A 1 228 ? 15.412 8.682 -2.821 1.00 96.19 228 TYR A CA 1
ATOM 1748 C C . TYR A 1 228 ? 14.753 9.413 -1.654 1.00 96.19 228 TYR A C 1
ATOM 1750 O O . TYR A 1 228 ? 15.370 10.311 -1.071 1.00 96.19 228 TYR A O 1
ATOM 1758 N N . THR A 1 229 ? 13.552 9.001 -1.270 1.00 96.88 229 THR A N 1
ATOM 1759 C CA . THR A 1 229 ? 12.857 9.451 -0.058 1.00 96.88 229 THR A CA 1
ATOM 1760 C C . THR A 1 229 ? 12.661 8.214 0.801 1.00 96.88 229 THR A C 1
ATOM 1762 O O . THR A 1 229 ? 11.709 7.478 0.606 1.00 96.88 229 THR A O 1
ATOM 1765 N N . MET A 1 230 ? 13.633 7.920 1.669 1.00 96.12 230 MET A N 1
ATOM 1766 C CA . MET A 1 230 ? 13.693 6.644 2.390 1.00 96.12 230 MET A CA 1
ATOM 1767 C C . MET A 1 230 ? 13.616 6.882 3.892 1.00 96.12 230 MET A C 1
ATOM 1769 O O . MET A 1 230 ? 14.458 7.589 4.451 1.00 96.12 230 MET A O 1
ATOM 1773 N N . ALA A 1 231 ? 12.649 6.250 4.546 1.00 90.88 231 ALA A N 1
ATOM 1774 C CA . ALA A 1 231 ? 12.692 5.977 5.969 1.00 90.88 231 ALA A CA 1
ATOM 1775 C C . ALA A 1 231 ? 13.855 5.014 6.236 1.00 90.88 231 ALA A C 1
ATOM 1777 O O . ALA A 1 231 ? 13.901 3.923 5.675 1.00 90.88 231 ALA A O 1
ATOM 1778 N N . LYS A 1 232 ? 14.796 5.399 7.103 1.00 86.31 232 LYS A N 1
ATOM 1779 C CA . LYS A 1 232 ? 16.014 4.617 7.400 1.00 86.31 232 LYS A CA 1
ATOM 1780 C C . LYS A 1 232 ? 15.756 3.293 8.143 1.00 86.31 232 LYS A C 1
ATOM 1782 O O . LYS A 1 232 ? 16.713 2.610 8.495 1.00 86.31 232 LYS A O 1
ATOM 1787 N N . ALA A 1 233 ? 14.497 2.947 8.396 1.00 83.75 233 ALA A N 1
ATOM 1788 C CA . ALA A 1 233 ? 14.084 1.716 9.057 1.00 83.75 233 ALA A CA 1
ATOM 1789 C C . ALA A 1 233 ? 13.842 0.577 8.048 1.00 83.75 233 ALA A C 1
ATOM 1791 O O . ALA A 1 233 ? 13.405 0.800 6.912 1.00 83.75 233 ALA A O 1
ATOM 1792 N N . ASN A 1 234 ? 14.140 -0.648 8.486 1.00 83.00 234 ASN A N 1
ATOM 1793 C CA . ASN A 1 234 ? 13.901 -1.893 7.758 1.00 83.00 234 ASN A CA 1
ATOM 1794 C C . ASN A 1 234 ? 12.930 -2.750 8.571 1.00 83.00 234 ASN A C 1
ATOM 1796 O O . ASN A 1 234 ? 13.187 -3.003 9.739 1.00 83.00 234 ASN A O 1
ATOM 1800 N N . TYR A 1 235 ? 11.843 -3.189 7.947 1.00 89.50 235 TYR A N 1
ATOM 1801 C CA . TYR A 1 235 ? 10.725 -3.885 8.592 1.00 89.50 235 TYR A CA 1
ATOM 1802 C C . TYR A 1 235 ? 10.657 -5.373 8.196 1.00 89.50 235 TYR A C 1
ATOM 1804 O O . TYR A 1 235 ? 9.613 -6.022 8.238 1.00 89.50 235 TYR A O 1
ATOM 1812 N N . THR A 1 236 ? 11.772 -5.932 7.721 1.00 91.38 236 THR A N 1
ATOM 1813 C CA . THR A 1 236 ? 11.839 -7.355 7.370 1.00 91.38 236 THR A CA 1
ATOM 1814 C C . THR A 1 236 ? 11.799 -8.198 8.639 1.00 91.38 236 THR A C 1
ATOM 1816 O O . THR A 1 236 ? 12.646 -8.044 9.513 1.00 91.38 236 THR A O 1
ATOM 1819 N N . GLY A 1 237 ? 10.849 -9.130 8.716 1.00 91.81 237 GLY A N 1
ATOM 1820 C CA . GLY A 1 237 ? 10.669 -9.999 9.878 1.00 91.81 237 GLY A CA 1
ATOM 1821 C C . GLY A 1 237 ? 9.891 -9.377 11.041 1.00 91.81 237 GLY A C 1
ATOM 1822 O O . GLY A 1 237 ? 9.731 -10.053 12.050 1.00 91.81 237 GLY A O 1
ATOM 1823 N N . THR A 1 238 ? 9.365 -8.153 10.905 1.00 91.88 238 THR A N 1
ATOM 1824 C CA . THR A 1 238 ? 8.611 -7.456 11.972 1.00 91.88 238 THR A CA 1
ATOM 1825 C C . THR A 1 238 ? 7.096 -7.486 11.769 1.00 91.88 238 THR A C 1
ATOM 1827 O O . THR A 1 238 ? 6.339 -6.778 12.421 1.00 91.88 238 THR A O 1
ATOM 1830 N N . GLY A 1 239 ? 6.614 -8.343 10.870 1.00 92.94 239 GLY A N 1
ATOM 1831 C CA . GLY A 1 239 ? 5.187 -8.466 10.591 1.00 92.94 239 GLY A CA 1
ATOM 1832 C C . GLY A 1 239 ? 4.709 -7.542 9.475 1.00 92.94 239 GLY A C 1
ATOM 1833 O O . GLY A 1 239 ? 5.461 -7.220 8.556 1.00 92.94 239 GLY A O 1
ATOM 1834 N N . TRP A 1 240 ? 3.413 -7.235 9.499 1.00 96.00 240 TRP A N 1
ATOM 1835 C CA . TRP A 1 240 ? 2.769 -6.406 8.484 1.00 96.00 240 TRP A CA 1
ATOM 1836 C C . TRP A 1 240 ? 3.046 -4.928 8.735 1.00 96.00 240 TRP A C 1
ATOM 1838 O O . TRP A 1 240 ? 2.922 -4.477 9.864 1.00 96.00 240 TRP A O 1
ATOM 1848 N N . HIS A 1 241 ? 3.350 -4.183 7.679 1.00 96.81 241 HIS A N 1
ATOM 1849 C CA . HIS A 1 241 ? 3.489 -2.730 7.712 1.00 96.81 241 HIS A CA 1
ATOM 1850 C C . HIS A 1 241 ? 2.887 -2.116 6.454 1.00 96.81 241 HIS A C 1
ATOM 1852 O O . HIS A 1 241 ? 2.889 -2.738 5.387 1.00 96.81 241 HIS A O 1
ATOM 1858 N N . GLN A 1 242 ? 2.400 -0.886 6.576 1.00 97.88 242 GLN A N 1
ATOM 1859 C CA . GLN A 1 242 ? 2.014 -0.068 5.436 1.00 97.88 242 GLN A CA 1
ATOM 1860 C C . GLN A 1 242 ? 3.166 0.866 5.080 1.00 97.88 242 GLN A C 1
ATOM 1862 O O . GLN A 1 242 ? 3.706 1.545 5.949 1.00 97.88 242 GLN A O 1
ATOM 1867 N N . VAL A 1 243 ? 3.497 0.973 3.796 1.00 98.38 243 VAL A N 1
ATOM 1868 C CA . VAL A 1 243 ? 4.347 2.051 3.280 1.00 98.38 243 VAL A CA 1
ATOM 1869 C C . VAL A 1 243 ? 3.576 2.865 2.255 1.00 98.38 243 VAL A C 1
ATOM 1871 O O . VAL A 1 243 ? 2.931 2.312 1.366 1.00 98.38 243 VAL A O 1
ATOM 1874 N N . VAL A 1 244 ? 3.687 4.188 2.365 1.00 98.81 244 VAL A N 1
ATOM 1875 C CA . VAL A 1 244 ? 3.131 5.129 1.392 1.00 98.81 244 VAL A CA 1
ATOM 1876 C C . VAL A 1 244 ? 4.205 6.116 0.958 1.00 98.81 244 VAL A C 1
ATOM 1878 O O . VAL A 1 244 ? 4.909 6.694 1.786 1.00 98.81 244 VAL A O 1
ATOM 1881 N N . PHE A 1 245 ? 4.330 6.330 -0.346 1.00 98.81 245 PHE A N 1
ATOM 1882 C CA . PHE A 1 245 ? 5.123 7.402 -0.931 1.00 98.81 245 PHE A CA 1
ATOM 1883 C C . PHE A 1 245 ? 4.207 8.371 -1.666 1.00 98.81 245 PHE A C 1
ATOM 1885 O O . PHE A 1 245 ? 3.436 7.934 -2.516 1.00 98.81 245 PHE A O 1
ATOM 1892 N N . THR A 1 246 ? 4.326 9.663 -1.372 1.00 98.75 246 THR A N 1
ATOM 1893 C CA . THR A 1 246 ? 3.627 10.730 -2.092 1.00 98.75 246 THR A CA 1
ATOM 1894 C C . THR A 1 246 ? 4.632 11.654 -2.774 1.00 98.75 246 THR A C 1
ATOM 1896 O O . THR A 1 246 ? 5.715 11.922 -2.243 1.00 98.75 246 THR A O 1
ATOM 1899 N N . PHE A 1 247 ? 4.269 12.132 -3.959 1.00 98.62 247 PHE A N 1
ATOM 1900 C CA . PHE A 1 247 ? 4.993 13.113 -4.754 1.00 98.62 247 PHE A CA 1
ATOM 1901 C C . PHE A 1 247 ? 4.001 14.154 -5.277 1.00 98.62 247 PHE A C 1
ATOM 1903 O O . PHE A 1 247 ? 3.060 13.818 -5.996 1.00 98.62 247 PHE A O 1
ATOM 1910 N N . ASP A 1 248 ? 4.226 15.399 -4.885 1.00 98.19 248 ASP A N 1
ATOM 1911 C CA . ASP A 1 248 ? 3.475 16.594 -5.244 1.00 98.19 248 ASP A CA 1
ATOM 1912 C C . ASP A 1 248 ? 4.426 17.522 -6.011 1.00 98.19 248 ASP A C 1
ATOM 1914 O O . ASP A 1 248 ? 5.319 18.143 -5.426 1.00 98.19 248 ASP A O 1
ATOM 1918 N N . ASP A 1 249 ? 4.274 17.545 -7.331 1.00 96.75 249 ASP A N 1
ATOM 1919 C CA . ASP A 1 249 ? 5.113 18.310 -8.252 1.00 96.75 249 ASP A CA 1
ATOM 1920 C C . ASP A 1 249 ? 4.865 19.813 -8.115 1.00 96.75 249 ASP A C 1
ATOM 1922 O O . ASP A 1 249 ? 5.789 20.609 -8.236 1.00 96.75 249 ASP A O 1
ATOM 1926 N N . GLU A 1 250 ? 3.622 20.220 -7.836 1.00 95.56 250 GLU A N 1
ATOM 1927 C CA . GLU A 1 250 ? 3.283 21.633 -7.652 1.00 95.56 250 GLU A CA 1
ATOM 1928 C C . GLU A 1 250 ? 3.896 22.209 -6.374 1.00 95.56 250 GLU A C 1
ATOM 1930 O O . GLU A 1 250 ? 4.326 23.364 -6.352 1.00 95.56 250 GLU A O 1
ATOM 1935 N N . ALA A 1 251 ? 3.937 21.415 -5.305 1.00 96.81 251 ALA A N 1
ATOM 1936 C CA . ALA A 1 251 ? 4.493 21.827 -4.022 1.00 96.81 251 ALA A CA 1
ATOM 1937 C C . ALA A 1 251 ? 6.002 21.552 -3.881 1.00 96.81 251 ALA A C 1
ATOM 1939 O O . ALA A 1 251 ? 6.563 21.807 -2.806 1.00 96.81 251 ALA A O 1
ATOM 1940 N N . ASP A 1 252 ? 6.661 21.015 -4.918 1.00 97.12 252 ASP A N 1
ATOM 1941 C CA . ASP A 1 252 ? 8.022 20.466 -4.870 1.00 97.12 252 ASP A CA 1
ATOM 1942 C C . ASP A 1 252 ? 8.203 19.476 -3.706 1.00 97.12 252 ASP A C 1
ATOM 1944 O O . ASP A 1 252 ? 9.247 19.468 -3.045 1.00 97.12 252 ASP A O 1
ATOM 1948 N N . LYS A 1 253 ? 7.176 18.701 -3.346 1.00 97.62 253 LYS A N 1
ATOM 1949 C CA . LYS A 1 253 ? 7.131 17.982 -2.069 1.00 97.62 253 LYS A CA 1
ATOM 1950 C C . LYS A 1 253 ? 7.008 16.486 -2.271 1.00 97.62 253 LYS A C 1
ATOM 1952 O O . LYS A 1 253 ? 6.153 15.990 -2.986 1.00 97.62 253 LYS A O 1
ATOM 1957 N N . GLN A 1 254 ? 7.830 15.744 -1.544 1.00 97.56 254 GLN A N 1
ATOM 1958 C CA . GLN A 1 254 ? 7.808 14.287 -1.565 1.00 97.56 254 GLN A CA 1
ATOM 1959 C C . GLN A 1 254 ? 7.938 13.736 -0.153 1.00 97.56 254 GLN A C 1
ATOM 1961 O O . GLN A 1 254 ? 8.747 14.228 0.645 1.00 97.56 254 GLN A O 1
ATOM 196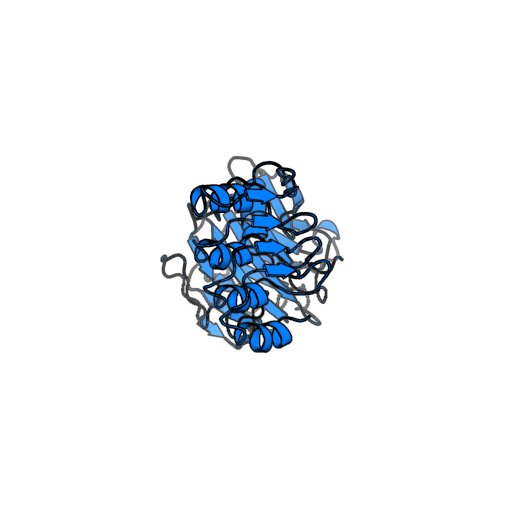6 N N . VAL A 1 255 ? 7.142 12.722 0.162 1.00 98.56 255 VAL A N 1
ATOM 1967 C CA . VAL A 1 255 ? 7.005 12.233 1.531 1.00 98.56 255 VAL A CA 1
ATOM 1968 C C . VAL A 1 255 ? 6.918 10.717 1.551 1.00 98.56 255 VAL A C 1
ATOM 1970 O O . VAL A 1 255 ? 6.268 10.103 0.711 1.00 98.56 255 VAL A O 1
ATOM 1973 N N . THR A 1 256 ? 7.578 10.106 2.527 1.00 98.62 256 THR A N 1
ATOM 1974 C CA . THR A 1 256 ? 7.396 8.695 2.855 1.00 98.62 256 THR A CA 1
ATOM 1975 C C . THR A 1 256 ? 6.767 8.568 4.223 1.00 98.62 256 THR A C 1
ATOM 1977 O O . THR A 1 256 ? 7.257 9.141 5.201 1.00 98.62 256 THR A O 1
ATOM 1980 N N . TYR A 1 257 ? 5.710 7.771 4.267 1.00 98.31 257 TYR A N 1
ATOM 1981 C CA . TYR A 1 257 ? 4.985 7.392 5.460 1.00 98.31 257 TYR A CA 1
ATOM 1982 C C . TYR A 1 257 ? 5.148 5.897 5.698 1.00 98.31 257 TYR A C 1
ATOM 1984 O O . TYR A 1 257 ? 5.209 5.115 4.744 1.00 98.31 257 TYR A O 1
ATOM 1992 N N . VAL A 1 258 ? 5.197 5.515 6.968 1.00 97.38 258 VAL A N 1
ATOM 1993 C CA . VAL A 1 258 ? 5.095 4.122 7.394 1.00 97.38 258 VAL A CA 1
ATOM 1994 C C . VAL A 1 258 ? 4.049 4.053 8.493 1.00 97.38 258 VAL A C 1
ATOM 1996 O O . VAL A 1 258 ? 4.057 4.883 9.398 1.00 97.38 258 VAL A O 1
ATOM 1999 N N . ASP A 1 259 ? 3.123 3.105 8.377 1.00 95.81 259 ASP A N 1
ATOM 2000 C CA . ASP A 1 259 ? 2.039 2.878 9.339 1.00 95.81 259 ASP A CA 1
ATOM 2001 C C . ASP A 1 259 ? 1.226 4.145 9.671 1.00 95.81 259 ASP A C 1
ATOM 2003 O O . ASP A 1 259 ? 0.893 4.437 10.820 1.00 95.81 259 ASP A O 1
ATOM 2007 N N . GLY A 1 260 ? 0.930 4.938 8.636 1.00 95.44 260 GLY A N 1
ATOM 2008 C CA . GLY A 1 260 ? 0.188 6.195 8.750 1.00 95.44 260 GLY A CA 1
ATOM 2009 C C . GLY A 1 260 ? 0.987 7.384 9.300 1.00 95.44 260 GLY A C 1
ATOM 2010 O O . GLY A 1 260 ? 0.460 8.497 9.320 1.00 95.44 260 GLY A O 1
ATOM 2011 N N . GLU A 1 261 ? 2.243 7.189 9.709 1.00 95.81 261 GLU A N 1
ATOM 2012 C CA . GLU A 1 261 ? 3.096 8.226 10.293 1.00 95.81 261 GLU A CA 1
ATOM 2013 C C . GLU A 1 261 ? 4.139 8.736 9.291 1.00 95.81 261 GLU A C 1
ATOM 2015 O O . GLU A 1 261 ? 4.716 7.984 8.503 1.00 95.81 261 GLU A O 1
ATOM 2020 N N . GLN A 1 262 ? 4.387 10.049 9.298 1.00 97.44 262 GLN A N 1
ATOM 2021 C CA . GLN A 1 262 ? 5.336 10.678 8.380 1.00 97.44 262 GLN A CA 1
ATOM 2022 C C . GLN A 1 262 ? 6.780 10.410 8.817 1.00 97.44 262 GLN A C 1
ATOM 2024 O O . GLN A 1 262 ? 7.242 10.964 9.812 1.00 97.44 262 GLN A O 1
ATOM 2029 N N . MET A 1 263 ? 7.532 9.656 8.016 1.00 96.12 263 MET A N 1
ATOM 2030 C CA . MET A 1 263 ? 8.911 9.286 8.347 1.00 96.12 263 MET A CA 1
ATOM 2031 C C . MET A 1 263 ? 9.935 10.272 7.791 1.00 96.12 263 MET A C 1
ATOM 2033 O O . MET A 1 263 ? 10.890 10.641 8.473 1.00 96.12 263 MET A O 1
ATOM 2037 N N . VAL A 1 264 ? 9.767 10.685 6.531 1.00 96.69 264 VAL A N 1
ATOM 2038 C CA . VAL A 1 264 ? 10.694 11.595 5.840 1.00 96.69 264 VAL A CA 1
ATOM 2039 C C . VAL A 1 264 ? 9.925 12.468 4.862 1.00 96.69 264 VAL A C 1
ATOM 2041 O O . VAL A 1 264 ? 9.126 11.960 4.086 1.00 96.69 264 VAL A O 1
ATOM 2044 N N . SER A 1 265 ? 10.231 13.765 4.846 1.00 96.56 265 SER A N 1
ATOM 2045 C CA . SER A 1 265 ? 9.770 14.719 3.833 1.00 96.56 265 SER A CA 1
ATOM 2046 C C . SER A 1 265 ? 10.979 15.391 3.189 1.00 96.56 265 SER A C 1
ATOM 2048 O O . SER A 1 265 ? 11.949 15.719 3.875 1.00 96.56 265 SER A O 1
ATOM 2050 N N . LYS A 1 266 ? 10.928 15.624 1.878 1.00 95.38 266 LYS A N 1
ATOM 2051 C CA . LYS A 1 266 ? 11.941 16.391 1.142 1.00 95.38 266 LYS A CA 1
ATOM 2052 C C . LYS A 1 266 ? 11.276 17.437 0.259 1.00 95.38 266 LYS A C 1
ATOM 2054 O O . LYS A 1 266 ? 10.147 17.240 -0.183 1.00 95.38 266 LYS A O 1
ATOM 2059 N N . LYS A 1 267 ? 12.011 18.522 0.010 1.00 95.19 267 LYS A N 1
ATOM 2060 C CA . LYS A 1 267 ? 11.688 19.493 -1.032 1.00 95.19 267 LYS A CA 1
ATOM 2061 C C . LYS A 1 267 ? 12.569 19.235 -2.252 1.00 95.19 267 LYS A C 1
ATOM 2063 O O . LYS A 1 267 ? 13.785 19.111 -2.091 1.00 95.19 267 LYS A O 1
ATOM 2068 N N . ASN A 1 268 ? 11.982 19.123 -3.436 1.00 87.38 268 ASN A N 1
ATOM 2069 C CA . ASN A 1 268 ? 12.693 18.838 -4.672 1.00 87.38 268 ASN A CA 1
ATOM 2070 C C . ASN A 1 268 ? 11.954 19.426 -5.885 1.00 87.38 268 ASN A C 1
ATOM 2072 O O . ASN A 1 268 ? 10.851 18.977 -6.170 1.00 87.38 268 ASN A O 1
ATOM 2076 N N . PRO A 1 269 ? 12.581 20.339 -6.643 1.00 92.50 269 PRO A N 1
ATOM 2077 C CA . PRO A 1 269 ? 11.961 20.978 -7.802 1.00 92.50 269 PRO A CA 1
ATOM 2078 C C . PRO A 1 269 ? 12.018 20.133 -9.085 1.00 92.50 269 PRO A C 1
ATOM 2080 O O . PRO A 1 269 ? 11.918 20.658 -10.192 1.00 92.50 269 PRO A O 1
ATOM 2083 N N . LYS A 1 270 ? 12.323 18.836 -8.978 1.00 94.56 270 LYS A N 1
ATOM 2084 C CA . LYS A 1 270 ? 12.426 17.934 -10.128 1.00 94.56 270 LYS A CA 1
ATOM 2085 C C . LYS A 1 270 ? 11.166 17.093 -10.240 1.00 94.56 270 LYS A C 1
ATOM 2087 O O . LYS A 1 270 ? 10.911 16.282 -9.353 1.00 94.56 270 LYS A O 1
ATOM 2092 N N . SER A 1 271 ? 10.499 17.205 -11.382 1.00 95.69 271 SER A N 1
ATOM 2093 C CA . SER A 1 271 ? 9.393 16.335 -11.772 1.00 95.69 271 SER A CA 1
ATOM 2094 C C . SER A 1 271 ? 9.839 14.899 -12.028 1.00 95.69 271 SER A C 1
ATOM 2096 O O . SER A 1 271 ? 11.000 14.638 -12.371 1.00 95.69 271 SER A O 1
ATOM 2098 N N . ILE A 1 272 ? 8.898 13.964 -11.888 1.00 96.25 272 ILE A N 1
ATOM 2099 C CA . ILE A 1 272 ? 9.115 12.565 -12.254 1.00 96.25 272 ILE A CA 1
ATOM 2100 C C . ILE A 1 272 ? 9.269 12.454 -13.775 1.00 96.25 272 ILE A C 1
ATOM 2102 O O . ILE A 1 272 ? 8.440 12.933 -14.545 1.00 96.25 272 ILE A O 1
ATOM 2106 N N . VAL A 1 273 ? 10.322 11.763 -14.202 1.00 96.19 273 VAL A N 1
ATOM 2107 C CA . VAL A 1 273 ? 10.557 11.357 -15.590 1.00 96.19 273 VAL A CA 1
ATOM 2108 C C . VAL A 1 273 ? 10.301 9.861 -15.693 1.00 96.19 273 VAL A C 1
ATOM 2110 O O . VAL A 1 273 ? 11.059 9.065 -15.142 1.00 96.19 273 VAL A O 1
ATOM 2113 N N . TYR A 1 274 ? 9.244 9.479 -16.406 1.00 94.44 274 TYR A N 1
ATOM 2114 C CA . TYR A 1 274 ? 8.839 8.079 -16.569 1.00 94.44 274 TYR A CA 1
ATOM 2115 C C . TYR A 1 274 ? 9.554 7.383 -17.734 1.00 94.44 274 TYR A C 1
ATOM 2117 O O . TYR A 1 274 ? 9.489 6.163 -17.863 1.00 94.44 274 TYR A O 1
ATOM 2125 N N . GLU A 1 275 ? 10.239 8.142 -18.592 1.00 89.94 275 GLU A N 1
ATOM 2126 C CA . GLU A 1 275 ? 11.015 7.639 -19.723 1.00 89.94 275 GLU A CA 1
ATOM 2127 C C . GLU A 1 275 ? 12.246 6.869 -19.229 1.00 89.94 275 GLU A C 1
ATOM 2129 O O . GLU A 1 275 ? 13.334 7.412 -19.019 1.00 89.94 275 GLU A O 1
ATOM 2134 N N . GLY A 1 276 ? 12.047 5.570 -19.037 1.00 87.81 276 GLY A N 1
ATOM 2135 C CA . GLY A 1 276 ? 13.069 4.606 -18.678 1.00 87.81 276 GLY A CA 1
ATOM 2136 C C . GLY A 1 276 ? 13.177 3.474 -19.694 1.00 87.81 276 GLY A C 1
ATOM 2137 O O . GLY A 1 276 ? 12.776 3.607 -20.847 1.00 87.81 276 GLY A O 1
ATOM 2138 N N . GLY A 1 277 ? 13.773 2.357 -19.276 1.00 89.56 277 GLY A N 1
ATOM 2139 C CA . GLY A 1 277 ? 13.822 1.159 -20.126 1.00 89.56 277 GLY A CA 1
ATOM 2140 C C . GLY A 1 277 ? 12.743 0.128 -19.795 1.00 89.56 277 GLY A C 1
ATOM 2141 O O . GLY A 1 277 ? 12.535 -0.779 -20.591 1.00 89.56 277 GLY A O 1
ATOM 2142 N N . GLY A 1 278 ? 12.086 0.242 -18.637 1.00 92.56 278 GLY A N 1
ATOM 2143 C CA . GLY A 1 278 ? 10.923 -0.568 -18.288 1.00 92.56 278 GLY A CA 1
ATOM 2144 C C . GLY A 1 278 ? 9.662 0.030 -18.907 1.00 92.56 278 GLY A C 1
ATOM 2145 O O . GLY A 1 278 ? 9.397 1.219 -18.749 1.00 92.56 278 GLY A O 1
ATOM 2146 N N . THR A 1 279 ? 8.890 -0.789 -19.618 1.00 95.19 279 THR A N 1
ATOM 2147 C CA . THR A 1 279 ? 7.672 -0.360 -20.333 1.00 95.19 279 THR A CA 1
ATOM 2148 C C . THR A 1 279 ? 6.377 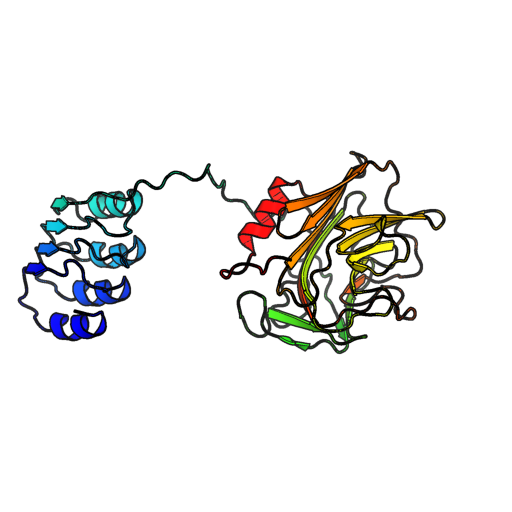-0.783 -19.644 1.00 95.19 279 THR A C 1
ATOM 2150 O O . THR A 1 279 ? 5.304 -0.332 -20.034 1.00 95.19 279 THR A O 1
ATOM 2153 N N . ASP A 1 280 ? 6.477 -1.656 -18.646 1.00 97.56 280 ASP A N 1
ATOM 2154 C CA . ASP A 1 280 ? 5.367 -2.263 -17.915 1.00 97.56 280 ASP A CA 1
ATOM 2155 C C . ASP A 1 280 ? 5.547 -2.032 -16.411 1.00 97.56 280 ASP A C 1
ATOM 2157 O O . ASP A 1 280 ? 6.664 -1.790 -15.943 1.00 97.56 280 ASP A O 1
ATOM 2161 N N . THR A 1 281 ? 4.458 -2.141 -15.656 1.00 98.38 281 THR A N 1
ATOM 2162 C CA . THR A 1 281 ? 4.476 -2.072 -14.197 1.00 98.38 281 THR A CA 1
ATOM 2163 C C . THR A 1 281 ? 4.645 -3.463 -13.598 1.00 98.38 281 THR A C 1
ATOM 2165 O O . THR A 1 281 ? 4.057 -4.440 -14.064 1.00 98.38 281 THR A O 1
ATOM 2168 N N . PHE A 1 282 ? 5.439 -3.561 -12.537 1.00 98.62 282 PHE A N 1
ATOM 2169 C CA . PHE A 1 282 ? 5.711 -4.824 -11.857 1.00 98.62 282 PHE A CA 1
ATOM 2170 C C . PHE A 1 282 ? 5.495 -4.712 -10.357 1.00 98.62 282 PHE A C 1
ATOM 2172 O O . PHE A 1 282 ? 5.835 -3.699 -9.752 1.00 98.62 282 PHE A O 1
ATOM 2179 N N . ILE A 1 283 ? 4.972 -5.781 -9.761 1.00 98.75 283 ILE A N 1
ATOM 2180 C CA . ILE A 1 283 ? 4.862 -5.954 -8.311 1.00 98.75 283 ILE A CA 1
ATOM 2181 C C . ILE A 1 283 ? 5.805 -7.081 -7.884 1.00 98.75 283 ILE A C 1
ATOM 2183 O O . ILE A 1 283 ? 5.800 -8.151 -8.496 1.00 98.75 283 ILE A O 1
ATOM 2187 N N . GLY A 1 284 ? 6.610 -6.844 -6.846 1.00 98.19 284 GLY A N 1
ATOM 2188 C CA . GLY A 1 284 ? 7.552 -7.811 -6.259 1.00 98.19 284 GLY A CA 1
ATOM 2189 C C . GLY A 1 284 ? 8.943 -7.874 -6.912 1.00 98.19 284 GLY A C 1
ATOM 2190 O O . GLY A 1 284 ? 9.858 -8.504 -6.368 1.00 98.19 284 GLY A O 1
ATOM 2191 N N . VAL A 1 285 ? 9.143 -7.209 -8.054 1.00 98.06 285 VAL A N 1
ATOM 2192 C CA . VAL A 1 285 ? 10.439 -7.084 -8.745 1.00 98.06 285 VAL A CA 1
ATOM 2193 C C . VAL A 1 285 ? 10.605 -5.700 -9.363 1.00 98.06 285 VAL A C 1
ATOM 2195 O O . VAL A 1 285 ? 9.636 -4.981 -9.594 1.00 98.06 285 VAL A O 1
ATOM 2198 N N . HIS A 1 286 ? 11.849 -5.352 -9.686 1.00 96.62 286 HIS A N 1
ATOM 2199 C CA . HIS A 1 286 ? 12.146 -4.164 -10.479 1.00 96.62 286 HIS A CA 1
ATOM 2200 C C . HIS A 1 286 ? 11.645 -4.290 -11.920 1.00 96.62 286 HIS A C 1
ATOM 2202 O O . HIS A 1 286 ? 11.831 -5.342 -12.536 1.00 96.62 286 HIS A O 1
ATOM 2208 N N . GLY A 1 287 ? 11.094 -3.218 -12.501 1.00 93.69 287 GLY A N 1
ATOM 2209 C CA . GLY A 1 287 ? 10.524 -3.295 -13.851 1.00 93.69 287 GLY A CA 1
ATOM 2210 C C . GLY A 1 287 ? 11.529 -3.415 -14.999 1.00 93.69 287 GLY A C 1
ATOM 2211 O O . GLY A 1 287 ? 11.139 -3.636 -16.142 1.00 93.69 287 GLY A O 1
ATOM 2212 N N . LYS A 1 288 ? 12.833 -3.394 -14.697 1.00 91.12 288 LYS A N 1
ATOM 2213 C CA . LYS A 1 288 ? 13.870 -4.040 -15.520 1.00 91.12 288 LYS A CA 1
ATOM 2214 C C . LYS A 1 288 ? 14.173 -5.432 -14.983 1.00 91.12 288 LYS A C 1
ATOM 2216 O O . LYS A 1 288 ? 15.133 -5.619 -14.233 1.00 91.12 288 LYS A O 1
ATOM 2221 N N . THR A 1 289 ? 13.327 -6.392 -15.338 1.00 80.88 289 THR A N 1
ATOM 2222 C CA . THR A 1 289 ? 13.328 -7.754 -14.771 1.00 80.88 289 THR A CA 1
ATOM 2223 C C . THR A 1 289 ? 14.636 -8.528 -14.982 1.00 80.88 289 THR A C 1
ATOM 2225 O O . THR A 1 289 ? 14.987 -9.392 -14.173 1.00 80.88 289 THR A O 1
ATOM 2228 N N . GLU A 1 290 ? 15.421 -8.182 -16.006 1.00 79.12 290 GLU A N 1
ATOM 2229 C CA . GLU A 1 290 ? 16.762 -8.720 -16.236 1.00 79.12 290 GLU A CA 1
ATOM 2230 C C . GLU A 1 290 ? 17.753 -8.332 -15.121 1.00 79.12 290 GLU A C 1
ATOM 2232 O O . GLU A 1 290 ? 18.730 -9.038 -14.859 1.00 79.12 290 GLU A O 1
ATOM 2237 N N . ARG A 1 291 ? 17.485 -7.234 -14.401 1.00 76.31 291 ARG A N 1
ATOM 2238 C CA . ARG A 1 291 ? 18.268 -6.781 -13.249 1.00 76.31 291 ARG A CA 1
ATOM 2239 C C . ARG A 1 291 ? 17.717 -7.413 -11.981 1.00 76.31 291 ARG A C 1
ATOM 2241 O O . ARG A 1 291 ? 16.840 -6.876 -11.313 1.00 76.31 291 ARG A O 1
ATOM 2248 N N . GLN A 1 292 ? 18.313 -8.526 -11.582 1.00 79.12 292 GLN A N 1
ATOM 2249 C CA . GLN A 1 292 ? 17.840 -9.349 -10.461 1.00 79.12 292 GLN A CA 1
ATOM 2250 C C . GLN A 1 292 ? 18.196 -8.788 -9.066 1.00 79.12 292 GLN A C 1
ATOM 2252 O O . GLN A 1 292 ? 18.415 -9.529 -8.111 1.00 79.12 292 GLN A O 1
ATOM 2257 N N . ASN A 1 293 ? 18.282 -7.460 -8.949 1.00 92.44 293 ASN A N 1
ATOM 2258 C CA . ASN A 1 293 ? 18.767 -6.754 -7.765 1.00 92.44 293 ASN A CA 1
ATOM 2259 C C . ASN A 1 293 ? 17.688 -6.561 -6.698 1.00 92.44 293 ASN A C 1
ATOM 2261 O O . ASN A 1 293 ? 17.940 -6.877 -5.535 1.00 92.44 293 ASN A O 1
ATOM 2265 N N . TRP A 1 294 ? 16.523 -6.034 -7.077 1.00 95.94 294 TRP A N 1
ATOM 2266 C CA . TRP A 1 294 ? 15.411 -5.800 -6.158 1.00 95.94 294 TRP A CA 1
ATOM 2267 C C . TRP A 1 294 ? 14.339 -6.851 -6.388 1.00 95.94 294 TRP A C 1
ATOM 2269 O O . TRP A 1 294 ? 13.747 -6.915 -7.466 1.00 95.94 294 TRP A O 1
ATOM 2279 N N . ARG A 1 295 ? 14.159 -7.710 -5.388 1.00 97.31 295 ARG A N 1
ATOM 2280 C CA . ARG A 1 295 ? 13.244 -8.848 -5.418 1.00 97.31 295 ARG A CA 1
ATOM 2281 C C . ARG A 1 295 ? 12.659 -9.041 -4.040 1.00 97.31 295 ARG A C 1
ATOM 2283 O O . ARG A 1 295 ? 13.415 -9.127 -3.070 1.00 97.31 295 ARG A O 1
ATOM 2290 N N . SER A 1 296 ? 11.344 -9.121 -3.980 1.00 97.75 296 SER A N 1
ATOM 2291 C CA . SER A 1 296 ? 10.616 -9.305 -2.739 1.00 97.75 296 SER A CA 1
ATOM 2292 C C . SER A 1 296 ? 10.521 -10.782 -2.374 1.00 97.75 296 SER A C 1
ATOM 2294 O O . SER A 1 296 ? 10.287 -11.645 -3.218 1.00 97.75 296 SER A O 1
ATOM 2296 N N . GLN A 1 297 ? 10.697 -11.064 -1.091 1.00 98.00 297 GLN A N 1
ATOM 2297 C CA . GLN A 1 297 ? 10.403 -12.345 -0.475 1.00 98.00 297 GLN A CA 1
ATOM 2298 C C . GLN A 1 297 ? 9.571 -12.092 0.780 1.00 98.00 297 GLN A C 1
ATOM 2300 O O . GLN A 1 297 ? 9.996 -11.369 1.682 1.00 98.00 297 GLN A O 1
ATOM 2305 N N . GLY A 1 298 ? 8.373 -12.664 0.824 1.00 98.31 298 GLY A N 1
ATOM 2306 C CA . GLY A 1 298 ? 7.369 -12.348 1.837 1.00 98.31 298 GLY A CA 1
ATOM 2307 C C . GLY A 1 298 ? 6.003 -12.117 1.207 1.00 98.31 298 GLY A C 1
ATOM 2308 O O . GLY A 1 298 ? 5.750 -12.560 0.089 1.00 98.31 298 GLY A O 1
ATOM 2309 N N . LYS A 1 299 ? 5.124 -11.422 1.919 1.00 98.56 299 LYS A N 1
ATOM 2310 C CA . LYS A 1 299 ? 3.752 -11.148 1.490 1.00 98.56 299 LYS A CA 1
ATOM 2311 C C . LYS A 1 299 ? 3.574 -9.686 1.114 1.00 98.56 299 LYS A C 1
ATOM 2313 O O . LYS A 1 299 ? 4.183 -8.815 1.736 1.00 98.56 299 LYS A O 1
ATOM 2318 N N . ILE A 1 300 ? 2.743 -9.431 0.110 1.00 98.69 300 ILE A N 1
ATOM 2319 C CA . ILE A 1 300 ? 2.354 -8.090 -0.338 1.00 98.69 300 ILE A CA 1
ATOM 2320 C C . ILE A 1 300 ? 0.836 -8.069 -0.517 1.00 98.69 300 ILE A C 1
ATOM 2322 O O . ILE A 1 300 ? 0.254 -9.057 -0.972 1.00 98.69 300 ILE A O 1
ATOM 2326 N N . ASP A 1 301 ? 0.219 -6.955 -0.137 1.00 98.38 301 ASP A N 1
ATOM 2327 C CA . ASP A 1 301 ? -1.228 -6.761 -0.110 1.00 98.38 301 ASP A CA 1
ATOM 2328 C C . ASP A 1 301 ? -1.603 -5.269 -0.254 1.00 98.38 301 ASP A C 1
ATOM 2330 O O . ASP A 1 301 ? -0.765 -4.384 -0.070 1.00 98.38 301 ASP A O 1
ATOM 2334 N N . GLY A 1 302 ? -2.859 -4.978 -0.594 1.00 97.19 302 GLY A N 1
ATOM 2335 C CA . GLY A 1 302 ? -3.479 -3.658 -0.481 1.00 97.19 302 GLY A CA 1
ATOM 2336 C C . GLY A 1 302 ? -2.810 -2.559 -1.303 1.00 97.19 302 GLY A C 1
ATOM 2337 O O . GLY A 1 302 ? -2.751 -1.410 -0.856 1.00 97.19 302 GLY A O 1
ATOM 2338 N N . ILE A 1 303 ? -2.276 -2.893 -2.480 1.00 98.69 303 ILE A N 1
ATOM 2339 C CA . ILE A 1 303 ? -1.536 -1.932 -3.304 1.00 98.69 303 ILE A CA 1
ATOM 2340 C C . ILE A 1 303 ? -2.499 -0.913 -3.902 1.00 98.69 303 ILE A C 1
ATOM 2342 O O . ILE A 1 303 ? -3.502 -1.292 -4.505 1.00 98.69 303 ILE A O 1
ATOM 2346 N N . ARG A 1 304 ? -2.163 0.375 -3.800 1.00 98.69 304 ARG A N 1
ATOM 2347 C CA . ARG A 1 304 ? -2.885 1.461 -4.470 1.00 98.69 304 ARG A CA 1
ATOM 2348 C C . ARG A 1 304 ? -1.953 2.414 -5.192 1.00 98.69 304 ARG A C 1
ATOM 2350 O O . ARG A 1 304 ? -0.882 2.754 -4.685 1.00 98.69 304 ARG A O 1
ATOM 2357 N N . VAL A 1 305 ? -2.416 2.879 -6.346 1.00 98.75 305 VAL A N 1
ATOM 2358 C CA . VAL A 1 305 ? -1.781 3.926 -7.147 1.00 98.75 305 VAL A CA 1
ATOM 2359 C C . VAL A 1 305 ? -2.783 5.057 -7.321 1.00 98.75 305 VAL A C 1
ATOM 2361 O O . VAL A 1 305 ? -3.911 4.804 -7.735 1.00 98.75 305 VAL A O 1
ATOM 2364 N N . TYR A 1 306 ? -2.376 6.287 -7.023 1.00 98.69 306 TYR A N 1
ATOM 2365 C CA . TYR A 1 306 ? -3.176 7.492 -7.255 1.00 98.69 306 TYR A CA 1
ATOM 2366 C C . TYR A 1 306 ? -2.416 8.452 -8.168 1.00 98.69 306 TYR A C 1
ATOM 2368 O O . TYR A 1 306 ? -1.199 8.589 -8.017 1.00 98.69 306 TYR A O 1
ATOM 2376 N N . ASP A 1 307 ? -3.118 9.173 -9.043 1.00 97.75 307 ASP A N 1
ATOM 2377 C CA . ASP A 1 307 ? -2.551 10.247 -9.880 1.00 97.75 307 ASP A CA 1
ATOM 2378 C C . ASP A 1 307 ? -2.535 11.615 -9.171 1.00 97.75 307 ASP A C 1
ATOM 2380 O O . ASP A 1 307 ? -2.452 12.676 -9.793 1.00 97.75 307 ASP A O 1
ATOM 2384 N N . ARG A 1 308 ? -2.563 11.581 -7.835 1.00 98.19 308 ARG A N 1
ATOM 2385 C CA . ARG A 1 308 ? -2.417 12.730 -6.942 1.00 98.19 308 ARG A CA 1
ATOM 2386 C C . ARG A 1 308 ? -1.551 12.395 -5.733 1.00 98.19 308 ARG A C 1
ATOM 2388 O O . ARG A 1 308 ? -1.398 11.230 -5.358 1.00 98.19 308 ARG A O 1
ATOM 2395 N N . ALA A 1 309 ? -1.030 13.426 -5.078 1.00 98.38 309 ALA A N 1
ATOM 2396 C CA . ALA A 1 309 ? -0.405 13.291 -3.771 1.00 98.38 309 ALA A CA 1
ATOM 2397 C C . ALA A 1 309 ? -1.486 13.227 -2.683 1.00 98.38 309 ALA A C 1
ATOM 2399 O O . ALA A 1 309 ? -2.266 14.166 -2.523 1.00 98.38 309 ALA A O 1
ATOM 2400 N N . LEU A 1 310 ? -1.535 12.133 -1.922 1.00 98.56 310 LEU A N 1
ATOM 2401 C CA . LEU A 1 310 ? -2.360 12.081 -0.719 1.00 98.56 310 LEU A CA 1
ATOM 2402 C C . LEU A 1 310 ? -1.793 13.023 0.351 1.00 98.56 310 LEU A C 1
ATOM 2404 O O . LEU A 1 310 ? -0.579 13.124 0.556 1.00 98.56 310 LEU A O 1
ATOM 2408 N N . THR A 1 311 ? -2.683 13.681 1.082 1.00 97.06 311 THR A N 1
ATOM 2409 C CA . THR A 1 311 ? -2.324 14.472 2.261 1.00 97.06 311 THR A CA 1
ATOM 2410 C C . THR A 1 311 ? -1.969 13.565 3.442 1.00 97.06 311 THR A C 1
ATOM 2412 O O . THR A 1 311 ? -2.367 12.404 3.508 1.00 97.06 311 THR A O 1
ATOM 2415 N N . ALA A 1 312 ? -1.272 14.106 4.447 1.00 96.69 312 ALA A N 1
ATOM 2416 C CA . ALA A 1 312 ? -0.963 13.351 5.665 1.00 96.69 312 ALA A CA 1
ATOM 2417 C C . ALA A 1 312 ? -2.228 12.834 6.384 1.00 96.69 312 ALA A C 1
ATOM 2419 O O . ALA A 1 312 ? -2.216 11.740 6.944 1.00 96.69 312 ALA A O 1
ATOM 2420 N N . ALA A 1 313 ? -3.326 13.598 6.342 1.00 94.75 313 ALA A N 1
ATOM 2421 C CA . ALA A 1 313 ? -4.604 13.186 6.918 1.00 94.75 313 ALA A CA 1
ATOM 2422 C C . ALA A 1 313 ? -5.215 11.999 6.157 1.00 94.75 313 ALA A C 1
ATOM 2424 O O . ALA A 1 313 ? -5.683 11.055 6.785 1.00 94.75 313 ALA A O 1
ATOM 2425 N N . GLU A 1 314 ? -5.153 12.008 4.824 1.00 97.19 314 GLU A N 1
ATOM 2426 C CA . GLU A 1 314 ? -5.641 10.908 3.982 1.00 97.19 314 GLU A CA 1
ATOM 2427 C C . GLU A 1 314 ? -4.781 9.650 4.100 1.00 97.19 314 GLU A C 1
ATOM 2429 O O . GLU A 1 314 ? -5.312 8.543 4.125 1.00 97.19 314 GLU A O 1
ATOM 2434 N N . VAL A 1 315 ? -3.460 9.794 4.231 1.00 98.06 315 VAL A N 1
ATOM 2435 C CA . VAL A 1 315 ? -2.575 8.651 4.500 1.00 98.06 315 VAL A CA 1
ATOM 2436 C C . VAL A 1 315 ? -2.906 8.027 5.856 1.00 98.06 315 VAL A C 1
ATOM 2438 O O . VAL A 1 315 ? -3.035 6.808 5.965 1.00 98.06 315 VAL A O 1
ATOM 2441 N N . LYS A 1 316 ? -3.116 8.854 6.886 1.00 95.62 316 LYS A N 1
ATOM 2442 C CA . LYS A 1 316 ? -3.526 8.376 8.209 1.00 95.62 316 LYS A CA 1
ATOM 2443 C C . LYS A 1 316 ? -4.906 7.718 8.176 1.00 95.62 316 LYS A C 1
ATOM 2445 O O . LYS A 1 316 ? -5.079 6.664 8.780 1.00 95.62 316 LYS A O 1
ATOM 2450 N N . ALA A 1 317 ? -5.860 8.302 7.453 1.00 93.88 317 ALA A N 1
ATOM 2451 C CA . ALA A 1 317 ? -7.183 7.731 7.207 1.00 93.88 317 ALA A CA 1
ATOM 2452 C C . ALA A 1 317 ? -7.088 6.338 6.572 1.00 93.88 317 ALA A C 1
ATOM 2454 O O . ALA A 1 317 ? -7.640 5.376 7.107 1.00 93.88 317 ALA A O 1
ATOM 2455 N N . LEU A 1 318 ? -6.324 6.226 5.480 1.00 95.88 318 LEU A N 1
ATOM 2456 C CA . LEU A 1 318 ? -6.088 4.974 4.770 1.00 95.88 318 LEU A CA 1
ATOM 2457 C C . LEU A 1 318 ? -5.501 3.920 5.714 1.00 95.88 318 LEU A C 1
ATOM 2459 O O . LEU A 1 318 ? -6.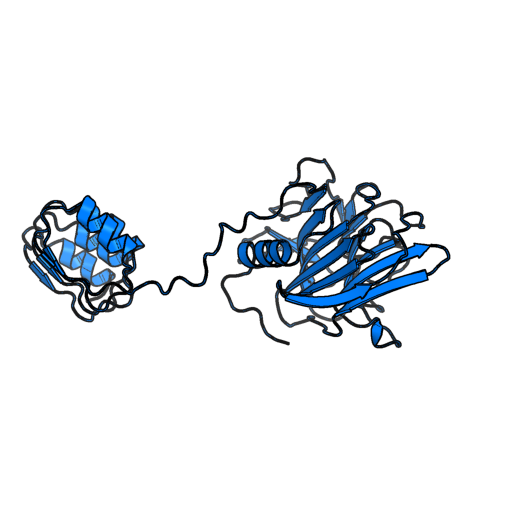051 2.829 5.829 1.00 95.88 318 LEU A O 1
ATOM 2463 N N . PHE A 1 319 ? -4.447 4.259 6.459 1.00 96.06 319 PHE A N 1
ATOM 2464 C CA . PHE A 1 319 ? -3.864 3.355 7.449 1.00 96.06 319 PHE A CA 1
ATOM 2465 C C . PHE A 1 319 ? -4.883 2.877 8.494 1.00 96.06 319 PHE A C 1
ATOM 2467 O O . PHE A 1 319 ? -5.002 1.677 8.733 1.00 96.06 319 PHE A O 1
ATOM 2474 N N . GLN A 1 320 ? -5.636 3.791 9.119 1.00 93.25 320 GLN A N 1
ATOM 2475 C CA . GLN A 1 320 ? -6.587 3.423 10.175 1.00 93.25 320 GLN A CA 1
ATOM 2476 C C . GLN A 1 320 ? -7.716 2.530 9.661 1.00 93.25 320 GLN A C 1
ATOM 2478 O O . GLN A 1 320 ? -8.143 1.638 10.390 1.00 93.25 320 GLN A O 1
ATOM 2483 N N . SER A 1 321 ? -8.166 2.745 8.423 1.00 90.38 321 SER A N 1
ATOM 2484 C CA . SER A 1 321 ? -9.207 1.922 7.801 1.00 90.38 321 SER A CA 1
ATOM 2485 C C . SER A 1 321 ? -8.753 0.492 7.491 1.00 90.38 321 SER A C 1
ATOM 2487 O O . SER A 1 321 ? -9.582 -0.402 7.361 1.00 90.38 321 SER A O 1
ATOM 2489 N N . GLU A 1 322 ? -7.441 0.270 7.389 1.00 90.94 322 GLU A N 1
ATOM 2490 C CA . GLU A 1 322 ? -6.874 -0.975 6.873 1.00 90.94 322 GLU A CA 1
ATOM 2491 C C . GLU A 1 322 ? -6.021 -1.744 7.868 1.00 90.94 322 GLU A C 1
ATOM 2493 O O . GLU A 1 322 ? -5.701 -2.903 7.616 1.00 90.94 322 GLU A O 1
ATOM 2498 N N . LYS A 1 323 ? -5.605 -1.125 8.971 1.00 89.81 323 LYS A N 1
ATOM 2499 C CA . LYS A 1 323 ? -4.698 -1.770 9.917 1.00 89.81 323 LYS A CA 1
ATOM 2500 C C . LYS A 1 323 ? -5.303 -3.068 10.482 1.00 89.81 323 LYS A C 1
ATOM 2502 O O . LYS A 1 323 ? -6.511 -3.140 10.725 1.00 89.81 323 LYS A O 1
ATOM 2507 N N . PRO A 1 324 ? -4.479 -4.095 10.739 1.00 84.06 324 PRO A N 1
ATOM 2508 C CA . PRO A 1 324 ? -4.937 -5.290 11.433 1.00 84.06 324 PRO A CA 1
ATOM 2509 C C . PRO A 1 324 ? -5.391 -4.959 12.865 1.00 84.06 324 PRO A C 1
ATOM 2511 O O . PRO A 1 324 ? -4.956 -3.978 13.469 1.00 84.06 324 PRO A O 1
ATOM 2514 N N . ALA A 1 325 ? -6.263 -5.802 13.424 1.00 71.50 325 ALA A N 1
ATOM 2515 C CA . ALA A 1 325 ? -6.765 -5.640 14.792 1.00 71.50 325 ALA A CA 1
ATOM 2516 C C . ALA A 1 325 ? -5.680 -5.882 15.860 1.00 71.50 325 ALA A C 1
ATOM 2518 O O . ALA A 1 325 ? -5.769 -5.360 16.972 1.00 71.50 325 ALA A O 1
ATOM 2519 N N . PHE A 1 326 ? -4.650 -6.663 15.524 1.00 69.44 326 PHE A N 1
ATOM 2520 C CA . PHE A 1 326 ? -3.503 -6.896 16.394 1.00 69.44 326 PHE A CA 1
ATOM 2521 C C . PHE A 1 326 ? -2.486 -5.751 16.274 1.00 69.44 326 PHE A C 1
ATOM 2523 O O . PHE A 1 326 ? -2.326 -5.195 15.185 1.00 69.44 326 PHE A O 1
ATOM 2530 N N . PRO A 1 327 ? -1.769 -5.406 17.359 1.00 62.88 327 PRO A N 1
ATOM 2531 C CA . PRO A 1 327 ? -0.719 -4.397 17.306 1.00 62.88 327 PRO A CA 1
ATOM 2532 C C . PRO A 1 327 ? 0.333 -4.756 16.253 1.00 62.88 327 PRO A C 1
ATOM 2534 O O . PRO A 1 327 ? 0.798 -5.897 16.204 1.00 62.88 327 PRO A O 1
ATOM 2537 N N . LEU A 1 328 ? 0.731 -3.777 15.439 1.00 70.19 328 LEU A N 1
ATOM 2538 C CA . LEU A 1 328 ? 1.914 -3.915 14.591 1.00 70.19 328 LEU A CA 1
ATOM 2539 C C . LEU A 1 328 ? 3.133 -4.098 15.497 1.00 70.19 328 LEU A C 1
ATOM 2541 O O . LEU A 1 328 ? 3.224 -3.440 16.539 1.00 70.19 328 LEU A O 1
ATOM 2545 N N . GLN A 1 329 ? 4.052 -4.999 15.144 1.00 57.59 329 GLN A N 1
ATOM 2546 C CA . GLN A 1 329 ? 5.262 -5.144 15.948 1.00 57.59 329 GLN A CA 1
ATOM 2547 C C . GLN A 1 329 ? 6.145 -3.923 15.692 1.00 57.59 329 GLN A C 1
ATOM 2549 O O . GLN A 1 329 ? 6.428 -3.573 14.547 1.00 57.59 329 GLN A O 1
ATOM 2554 N N . ALA A 1 330 ? 6.529 -3.238 16.766 1.00 49.72 330 ALA A N 1
ATOM 2555 C CA . ALA A 1 330 ? 7.457 -2.124 16.672 1.00 49.72 330 ALA A CA 1
ATOM 2556 C C . ALA A 1 330 ? 8.853 -2.639 16.293 1.00 49.72 330 ALA A C 1
ATOM 2558 O O . ALA A 1 330 ? 9.265 -3.715 16.734 1.00 49.72 330 ALA A O 1
ATOM 2559 N N . ASN A 1 331 ? 9.549 -1.839 15.490 1.00 50.56 331 ASN A N 1
ATOM 2560 C CA . ASN A 1 331 ? 10.983 -1.957 15.236 1.00 50.56 331 ASN A CA 1
ATOM 2561 C C . ASN A 1 331 ? 11.791 -1.308 16.360 1.00 50.56 331 ASN A C 1
ATOM 2563 O O . ASN A 1 331 ? 11.376 -0.210 16.800 1.00 50.56 331 ASN A O 1
#

pLDDT: mean 91.56, std 11.96, range [32.09, 98.88]

Organism: NCBI:txid408172

Radius of gyration: 26.45 Å; chains: 1; bounding box: 68×45×60 Å

Sequence (331 aa):
VTDTGLKELAELKQLESLSLKYTEITDAGLKEVAKMEKLTNLSLYGCKQLTDAGLEEVTKMKQLTYLDLYETQVTEAGVTQLSKTLPKCNIHSHPKKMVKKPTETETKVPSDNLVAYYPFNGNARDESGHGHDGTVIGARLTADRHGNADSAYQFKLGDHIKIKGLMGKPKNLTLSAWFKLEGPQGRMGSEIISLGDMAVLRADNKSRNTQRVGTGGVFSGGQRFLIYTMAKANYTGTGWHQVVFTFDDEADKQVTYVDGEQMVSKKNPKSIVYEGGGTDTFIGVHGKTERQNWRSQGKIDGIRVYDRALTAAEVKALFQSEKPAFPLQAN

InterPro domains:
  IPR006553 Leucine-rich repeat, cysteine-containing subtype [SM00367] (12-36)
  IPR006553 Leucine-rich repeat, cysteine-containing subtype [SM00367] (37-61)
  IPR006553 Leucine-rich repeat, cysteine-containing subtype [SM00367] (62-85)
  IPR006558 LamG-like jellyroll fold [SM00560] (171-313)
  IPR013320 Concanavalin A-like lectin/glucanase domain superfamily [SSF49899] (110-321)
  IPR032675 Leucine-rich repeat domain superfamily [G3DSA:3.80.10.10] (1-94)

Secondary structure (DSSP, 8-state):
--HHHHHHHTT-TT--EEE-TT---BHHHHHHHTT-TT--EEE-TT-TB--HHHHHHHTT-TT--EEE-TTSS-BHHHHHHHHHH-TTSEEE---B-----S-----PPP-TTEEEEE--SSS---TTSS--PEEEES-EEE--TT--TTSEEEE-TT-EEEESS-S---SSEEEEEEEEE-S--BTTEEEEEEETTTEEEEEEE--SSGGG-SEEEEEE-STT-EEEEEES---TTS--EEEEEEEETTTTEEEEEETTEEEEEEE--PPP---SS--SEEESB-SSTT-TTBB--EEEEEEEEESSPPPHHHHHHHHHHH--SSPPPP-

Foldseek 3Di:
DELVVLQVVLVPLQDQEDEQAQHQYALSSLLSVLSNQNHQYYECHQNARYELSSCVSVLSNLNHQEYEQENYQYAPVSVVVSCVSRVNHDYHYPHPHPPPPPDPPLLPQDLPQWLFKAQQQQAQFTPNPNGQGWDWFQWDAQADQQRDGRRWTFDDQLTKIWTAFQSDQFQKKKKKWKFAFEDDWFQQAAWFKERFQFWTWGQAGDDPPLQQGGGEIWGDLDPPDIDHFHQSDHCHPQGMKMWMWIGDQVQQKIFIDILLHTRGIDRHNGTGDSPDPQGIMMGQDRSVSVPSGHGTGGIMRTIIMGSHGDDSSSSNSNSVVDHHPDDRGDD